Protein AF-A0A7X9ITV8-F1 (afdb_monomer_lite)

pLDDT: mean 71.48, std 19.49, range [35.84, 97.12]

Secondary structure (DSSP, 8-state):
-EEEEEEPPSSTTSPPEEEEEE-SSHHHHHHHHHHHTT-------SEEEEE-TTS-EEEEETTTTEEEEEEETTGGGSPP-PPPGGGGSSSS--PPPP--------------------------PPPPPPPPP-PPPPP--PPPPP-EEEEEEEE--BTTB-EEEEEEEEE--TT--HHHHHHHHHHHHHHHHHHTTT--SEEEEEEEEESS--SSS-SS--SEEEEEETTT-SS-EEE-GGGS-----

Structure (mmCIF, N/CA/C/O backbone):
data_AF-A0A7X9ITV8-F1
#
_entry.id   AF-A0A7X9ITV8-F1
#
loop_
_atom_site.group_PDB
_atom_site.id
_atom_site.type_symbol
_atom_site.label_atom_id
_atom_site.label_alt_id
_atom_site.label_comp_id
_atom_site.label_asym_id
_atom_site.label_entity_id
_atom_site.label_seq_id
_atom_site.pdbx_PDB_ins_code
_atom_site.Cartn_x
_atom_site.Cartn_y
_atom_site.Cartn_z
_atom_site.occupancy
_atom_site.B_iso_or_equiv
_atom_site.auth_seq_id
_atom_site.auth_comp_id
_atom_site.auth_asym_id
_atom_site.auth_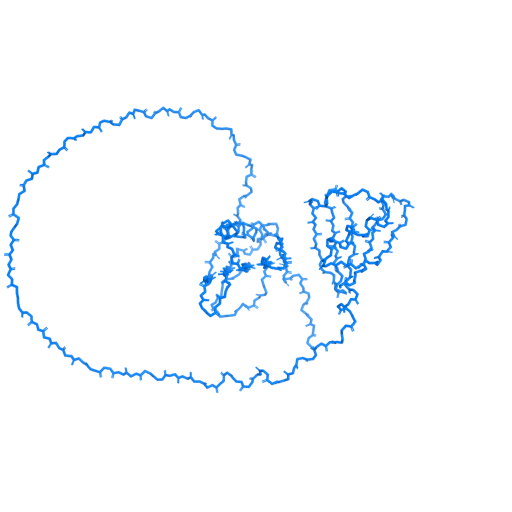atom_id
_atom_site.pdbx_PDB_model_num
ATOM 1 N N . MET A 1 1 ? 3.627 -13.947 -21.738 1.00 70.81 1 MET A N 1
ATOM 2 C CA . MET A 1 1 ? 2.541 -13.131 -21.164 1.00 70.81 1 MET A CA 1
ATOM 3 C C . MET A 1 1 ? 1.928 -12.307 -22.275 1.00 70.81 1 MET A C 1
ATOM 5 O O . MET A 1 1 ? 2.525 -11.342 -22.752 1.00 70.81 1 MET A O 1
ATOM 9 N N . LYS A 1 2 ? 0.777 -12.769 -22.762 1.00 80.75 2 LYS A N 1
ATOM 10 C CA . LYS A 1 2 ? 0.000 -12.104 -23.806 1.00 80.75 2 LYS A CA 1
ATOM 11 C C . LYS A 1 2 ? -1.010 -11.165 -23.161 1.00 80.75 2 LYS A C 1
ATOM 13 O O . LYS A 1 2 ? -1.821 -11.588 -22.345 1.00 80.75 2 LYS A O 1
ATOM 18 N N . TRP A 1 3 ? -0.980 -9.905 -23.562 1.00 80.31 3 TRP A N 1
ATOM 19 C CA . TRP A 1 3 ? -1.824 -8.853 -23.017 1.00 80.31 3 TRP A CA 1
ATOM 20 C C . TRP A 1 3 ? -2.733 -8.291 -24.102 1.00 80.31 3 TRP A C 1
ATOM 22 O O . TRP A 1 3 ? -2.314 -8.062 -25.237 1.00 80.31 3 TRP A O 1
ATOM 32 N N . GLU A 1 4 ? -3.980 -8.037 -23.742 1.00 85.50 4 GLU A N 1
ATOM 33 C CA . GLU A 1 4 ? -4.911 -7.225 -24.508 1.00 85.50 4 GLU A CA 1
ATOM 34 C C . GLU A 1 4 ? -4.940 -5.826 -23.902 1.00 85.50 4 GLU A C 1
ATOM 36 O O . GLU A 1 4 ? -5.305 -5.649 -22.743 1.00 85.50 4 GLU A O 1
ATOM 41 N N . VAL A 1 5 ? -4.539 -4.824 -24.676 1.00 83.94 5 VAL A N 1
ATOM 42 C CA . VAL A 1 5 ? -4.525 -3.426 -24.256 1.00 83.94 5 VAL A CA 1
ATOM 43 C C . VAL A 1 5 ? -5.531 -2.651 -25.086 1.00 83.94 5 VAL A C 1
ATOM 45 O O . VAL A 1 5 ? -5.388 -2.485 -26.296 1.00 83.94 5 VAL A O 1
ATOM 48 N N . ARG A 1 6 ? -6.547 -2.126 -24.418 1.00 81.56 6 ARG A N 1
ATOM 49 C CA . ARG A 1 6 ? -7.474 -1.140 -24.952 1.00 81.56 6 ARG A CA 1
ATOM 50 C C . ARG A 1 6 ? -6.883 0.250 -24.777 1.00 81.56 6 ARG A C 1
ATOM 52 O O . ARG A 1 6 ? -6.772 0.764 -23.662 1.00 81.56 6 ARG A O 1
ATOM 59 N N . VAL A 1 7 ? -6.512 0.841 -25.905 1.00 80.12 7 VAL A N 1
ATOM 60 C CA . VAL A 1 7 ? -5.969 2.190 -26.015 1.00 80.12 7 VAL A CA 1
ATOM 61 C C . VAL A 1 7 ? -7.131 3.156 -26.271 1.00 80.12 7 VAL A C 1
ATOM 63 O O . VAL A 1 7 ? -7.824 3.036 -27.287 1.00 80.12 7 VAL A O 1
ATOM 66 N N . PRO A 1 8 ? -7.392 4.114 -25.365 1.00 72.12 8 PRO A N 1
ATOM 67 C CA . PRO A 1 8 ? -8.433 5.109 -25.574 1.00 72.12 8 PRO A CA 1
ATOM 68 C C . PRO A 1 8 ? -8.022 6.057 -26.703 1.00 72.12 8 PRO A C 1
ATOM 70 O O . PRO A 1 8 ? -6.847 6.411 -26.838 1.00 72.12 8 PRO A O 1
ATOM 73 N N . ALA A 1 9 ? -8.994 6.513 -27.489 1.00 69.06 9 ALA A N 1
ATOM 74 C CA . ALA A 1 9 ? -8.747 7.481 -28.548 1.00 69.06 9 ALA A CA 1
ATOM 75 C C . ALA A 1 9 ? -8.143 8.786 -28.004 1.00 69.06 9 ALA A C 1
ATOM 77 O O . ALA A 1 9 ? -8.564 9.286 -26.959 1.00 69.06 9 ALA A O 1
ATOM 78 N N . ARG A 1 10 ? -7.164 9.348 -28.724 1.00 62.38 10 ARG A N 1
ATOM 79 C CA . ARG A 1 10 ? -6.538 10.637 -28.378 1.00 62.38 10 ARG A CA 1
ATOM 80 C C . ARG A 1 10 ? -7.458 11.833 -28.612 1.00 62.38 10 ARG A C 1
ATOM 82 O O . ARG A 1 10 ? -7.379 12.812 -27.879 1.00 62.38 10 ARG A O 1
ATOM 89 N N . GLU A 1 11 ? -8.328 11.749 -29.614 1.00 58.44 11 GLU A N 1
ATOM 90 C CA . GLU A 1 11 ? -9.287 12.796 -29.963 1.00 58.44 11 GLU A CA 1
ATOM 91 C C . GLU A 1 11 ? -10.720 12.343 -29.683 1.00 58.44 11 GLU A C 1
ATOM 93 O O . GLU A 1 11 ? -11.046 11.163 -29.792 1.00 58.44 11 GLU A O 1
ATOM 98 N N . ARG A 1 12 ? -11.609 13.303 -29.394 1.00 48.34 12 ARG A N 1
ATOM 99 C CA . ARG A 1 12 ? -13.037 13.067 -29.105 1.00 48.34 12 ARG A CA 1
ATOM 100 C C . ARG A 1 12 ? -13.792 12.351 -30.243 1.00 48.34 12 ARG A C 1
ATOM 102 O O . ARG A 1 12 ? -14.898 11.876 -30.016 1.00 48.34 12 ARG A O 1
ATOM 109 N N . ALA A 1 13 ? -13.200 12.291 -31.440 1.00 48.53 13 ALA A N 1
ATOM 110 C CA . ALA A 1 13 ? -13.722 11.623 -32.633 1.00 48.53 13 ALA A CA 1
ATOM 111 C C . ALA A 1 13 ? -12.935 10.359 -33.049 1.00 48.53 13 ALA A C 1
ATOM 113 O O . ALA A 1 13 ? -13.319 9.699 -34.013 1.00 48.53 13 ALA A O 1
ATOM 114 N N . GLY A 1 14 ? -11.845 10.009 -32.357 1.00 55.22 14 GLY A N 1
ATOM 115 C CA . GLY A 1 14 ? -11.094 8.786 -32.641 1.00 55.22 14 GLY A CA 1
ATOM 116 C C . GLY A 1 14 ? -11.796 7.554 -32.067 1.00 55.22 14 GLY A C 1
ATOM 117 O O . GLY A 1 14 ? -12.458 7.628 -31.030 1.00 55.22 14 GLY A O 1
ATOM 118 N N . GLN A 1 15 ? -11.655 6.403 -32.726 1.00 56.94 15 GLN A N 1
ATOM 119 C CA . GLN A 1 15 ? -12.130 5.135 -32.170 1.00 56.94 15 GLN A CA 1
ATOM 120 C C . GLN A 1 15 ? -11.115 4.577 -31.165 1.00 56.94 15 GLN A C 1
ATOM 122 O O . GLN A 1 15 ? -9.915 4.603 -31.441 1.00 56.94 15 GLN A O 1
ATOM 127 N N . PRO A 1 16 ? -11.565 4.069 -30.003 1.00 65.56 16 PRO A N 1
ATOM 128 C CA . PRO A 1 16 ? -10.693 3.328 -29.105 1.00 65.56 16 PRO A CA 1
ATOM 129 C C . PRO A 1 16 ? -10.184 2.069 -29.817 1.00 65.56 16 PRO A C 1
ATOM 131 O O . PRO A 1 16 ? -10.968 1.276 -30.340 1.00 65.56 16 PRO A O 1
ATOM 134 N N . GLY A 1 17 ? -8.865 1.900 -29.843 1.00 74.12 17 GLY A N 1
ATOM 135 C CA . GLY A 1 17 ? -8.201 0.754 -30.452 1.00 74.12 17 GLY A CA 1
ATOM 136 C C . GLY A 1 17 ? -7.952 -0.340 -29.421 1.00 74.12 17 GLY A C 1
ATOM 137 O O . GLY A 1 17 ? -7.722 -0.060 -28.248 1.00 74.12 17 GLY A O 1
ATOM 138 N N . THR A 1 18 ? -7.992 -1.601 -29.840 1.00 81.50 18 THR A N 1
ATOM 139 C CA . THR A 1 18 ? -7.527 -2.720 -29.007 1.00 81.50 18 THR A CA 1
ATOM 140 C C . THR A 1 18 ? -6.310 -3.328 -29.683 1.00 81.50 18 THR A C 1
ATOM 142 O O . THR A 1 18 ? -6.377 -3.664 -30.862 1.00 81.50 18 THR A O 1
ATOM 145 N N . ALA A 1 19 ? -5.203 -3.435 -28.956 1.00 80.19 19 ALA A N 1
ATOM 146 C CA . ALA A 1 19 ? -3.980 -4.073 -29.416 1.00 80.19 19 ALA A CA 1
ATOM 147 C C . ALA A 1 19 ? -3.690 -5.299 -28.561 1.00 80.19 19 ALA A C 1
ATOM 149 O O . ALA A 1 19 ? -3.826 -5.277 -27.339 1.00 80.19 19 ALA A O 1
ATOM 150 N N . THR A 1 20 ? -3.258 -6.369 -29.213 1.00 85.94 20 THR A N 1
ATOM 151 C CA . THR A 1 20 ? -2.774 -7.562 -28.531 1.00 85.94 20 THR A CA 1
ATOM 152 C C . THR A 1 20 ? -1.260 -7.596 -28.639 1.00 85.94 20 THR A C 1
ATOM 154 O O . THR A 1 20 ? -0.710 -7.562 -29.740 1.00 85.94 20 THR A O 1
ATOM 157 N N . VAL A 1 21 ? -0.584 -7.640 -27.496 1.00 84.50 21 VAL A N 1
ATOM 158 C CA . VAL A 1 21 ? 0.872 -7.517 -27.404 1.00 84.50 21 VAL A CA 1
ATOM 159 C C . VAL A 1 21 ? 1.440 -8.567 -26.467 1.00 84.50 21 VAL A C 1
ATOM 161 O O . VAL A 1 21 ? 0.830 -8.924 -25.461 1.00 84.50 21 VAL A O 1
ATOM 164 N N . GLU A 1 22 ? 2.627 -9.060 -26.788 1.00 81.94 22 GLU A N 1
ATOM 165 C CA . GLU A 1 22 ? 3.404 -9.883 -25.868 1.00 81.94 22 GLU A CA 1
ATOM 166 C C . GLU A 1 22 ? 4.337 -8.976 -25.076 1.00 81.94 22 GLU A C 1
ATOM 168 O O . GLU A 1 22 ? 5.103 -8.198 -25.646 1.00 81.94 22 GLU A O 1
ATOM 173 N N . ALA A 1 23 ? 4.233 -9.036 -23.753 1.00 79.75 23 ALA A N 1
ATOM 174 C CA . ALA A 1 23 ? 5.018 -8.202 -22.861 1.00 79.75 23 ALA A CA 1
ATOM 175 C C . ALA A 1 23 ? 5.189 -8.883 -21.506 1.00 79.75 23 ALA A C 1
ATOM 177 O O . ALA A 1 23 ? 4.335 -9.642 -21.060 1.00 79.75 23 ALA A O 1
ATOM 178 N N . GLU A 1 24 ? 6.280 -8.579 -20.817 1.00 72.50 24 GLU A N 1
ATOM 179 C CA . GLU A 1 24 ? 6.577 -9.167 -19.505 1.00 72.50 24 GLU A CA 1
ATOM 180 C C . GLU A 1 24 ? 5.718 -8.574 -18.378 1.00 72.50 24 GLU A C 1
ATOM 182 O O . GLU A 1 24 ? 5.572 -9.179 -17.321 1.00 72.50 24 GLU A O 1
ATOM 187 N N . ASN A 1 25 ? 5.143 -7.388 -18.591 1.00 76.00 25 ASN A N 1
ATOM 188 C CA . ASN A 1 25 ? 4.277 -6.706 -17.635 1.00 76.00 25 ASN A CA 1
ATOM 189 C C . ASN A 1 25 ? 3.309 -5.747 -18.351 1.00 76.00 25 ASN A C 1
ATOM 191 O O . ASN A 1 25 ? 3.526 -5.364 -19.504 1.00 76.00 25 ASN A O 1
ATOM 195 N N . TRP A 1 26 ? 2.255 -5.323 -17.647 1.00 78.81 26 TRP A N 1
ATOM 196 C CA . TRP A 1 26 ? 1.203 -4.458 -18.191 1.00 78.81 26 TRP A CA 1
ATOM 197 C C . TRP A 1 26 ? 1.722 -3.094 -18.685 1.00 78.81 26 TRP A C 1
ATOM 199 O O . TRP A 1 26 ? 1.176 -2.536 -19.633 1.00 78.81 26 TRP A O 1
ATOM 209 N N . LYS A 1 27 ? 2.796 -2.552 -18.097 1.00 80.19 27 LYS A N 1
ATOM 210 C CA . LYS A 1 27 ? 3.371 -1.257 -18.500 1.00 80.19 27 LYS A CA 1
ATOM 211 C C . LYS A 1 27 ? 4.091 -1.373 -19.844 1.00 80.19 27 LYS A C 1
ATOM 213 O O . LYS A 1 27 ? 3.862 -0.561 -20.738 1.00 80.19 27 LYS A O 1
ATOM 218 N N . SER A 1 28 ? 4.892 -2.423 -20.015 1.00 79.94 28 SER A N 1
ATOM 219 C CA . SER A 1 28 ? 5.501 -2.789 -21.296 1.00 79.94 28 SER A CA 1
ATOM 220 C C . SER A 1 28 ? 4.440 -3.140 -22.339 1.00 79.94 28 SER A C 1
ATOM 222 O O . SER A 1 28 ? 4.625 -2.825 -23.511 1.00 79.94 28 SER A O 1
ATOM 224 N N . ALA A 1 29 ? 3.305 -3.717 -21.926 1.00 83.44 29 ALA A N 1
ATOM 225 C CA . ALA A 1 29 ? 2.169 -3.953 -22.810 1.00 83.44 29 ALA A CA 1
ATOM 226 C C . ALA A 1 29 ? 1.564 -2.634 -23.319 1.00 83.44 29 ALA A C 1
ATOM 228 O O . ALA A 1 29 ? 1.348 -2.485 -24.517 1.00 83.44 29 ALA A O 1
ATOM 229 N N . ILE A 1 30 ? 1.348 -1.642 -22.448 1.00 80.19 30 ILE A N 1
ATOM 230 C CA . ILE A 1 30 ? 0.862 -0.318 -22.869 1.00 80.19 30 ILE A CA 1
ATOM 231 C C . ILE A 1 30 ? 1.859 0.348 -23.819 1.00 80.19 30 ILE A C 1
ATOM 233 O O . ILE A 1 30 ? 1.453 0.818 -24.874 1.00 80.19 30 ILE A O 1
ATOM 237 N N . VAL A 1 31 ? 3.155 0.336 -23.501 1.00 82.38 31 VAL A N 1
ATOM 238 C CA . VAL A 1 31 ? 4.208 0.895 -24.370 1.00 82.38 31 VAL A CA 1
ATOM 239 C C . VAL A 1 31 ? 4.214 0.215 -25.744 1.00 82.38 31 VAL A C 1
ATOM 241 O O . VAL A 1 31 ? 4.223 0.884 -26.778 1.00 82.38 31 VAL A O 1
ATOM 244 N N . ALA A 1 32 ? 4.141 -1.119 -25.773 1.00 81.25 32 ALA A N 1
ATOM 245 C CA . ALA A 1 32 ? 4.074 -1.897 -27.006 1.00 81.25 32 ALA A CA 1
ATOM 246 C C . ALA A 1 32 ? 2.789 -1.620 -27.803 1.00 81.25 32 ALA A C 1
ATOM 248 O O . ALA A 1 32 ? 2.846 -1.498 -29.025 1.00 81.25 32 ALA A O 1
ATOM 249 N N . ALA A 1 33 ? 1.648 -1.472 -27.127 1.00 82.25 33 ALA A N 1
ATOM 250 C CA . ALA A 1 33 ? 0.373 -1.136 -27.750 1.00 82.25 33 ALA A CA 1
ATOM 251 C C . ALA A 1 33 ? 0.407 0.279 -28.340 1.00 82.25 33 ALA A C 1
ATOM 253 O O . ALA A 1 33 ? 0.101 0.464 -29.511 1.00 82.25 33 ALA A O 1
ATOM 254 N N . LEU A 1 34 ? 0.874 1.267 -27.575 1.00 77.88 34 LEU A N 1
ATOM 255 C CA . LEU A 1 34 ? 1.064 2.647 -28.024 1.00 77.88 34 LEU A CA 1
ATOM 256 C C . LEU A 1 34 ? 2.013 2.737 -29.229 1.00 77.88 34 LEU A C 1
ATOM 258 O O . LEU A 1 34 ? 1.786 3.533 -30.137 1.00 77.88 34 LEU A O 1
ATOM 262 N N . ARG A 1 35 ? 3.039 1.876 -29.282 1.00 80.00 35 ARG A N 1
ATOM 263 C CA . ARG A 1 35 ? 3.953 1.769 -30.427 1.00 80.00 35 ARG A CA 1
ATOM 264 C C . ARG A 1 35 ? 3.258 1.234 -31.683 1.00 80.00 35 AR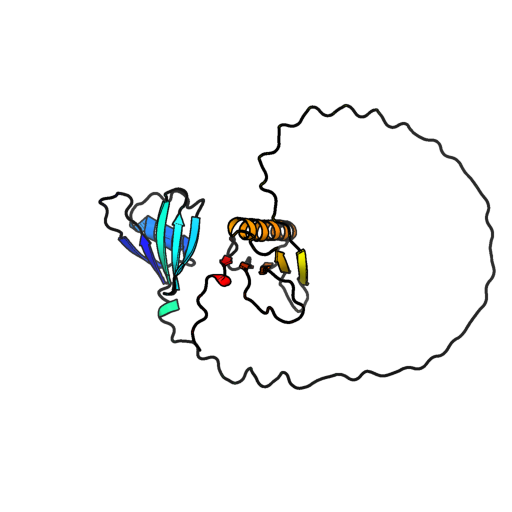G A C 1
ATOM 266 O O . ARG A 1 35 ? 3.621 1.650 -32.776 1.00 80.00 35 ARG A O 1
ATOM 273 N N . GLN A 1 36 ? 2.267 0.347 -31.553 1.00 78.12 36 GLN A N 1
ATOM 274 C CA . GLN A 1 36 ? 1.467 -0.124 -32.696 1.00 78.12 36 GLN A CA 1
ATOM 275 C C . GLN A 1 36 ? 0.532 0.957 -33.257 1.00 78.12 36 GLN A C 1
ATOM 277 O O . GLN A 1 36 ? 0.198 0.909 -34.437 1.00 78.12 36 GLN A O 1
ATOM 282 N N . PHE A 1 37 ? 0.137 1.934 -32.438 1.00 72.62 37 PHE A N 1
ATOM 283 C CA . PHE A 1 37 ? -0.695 3.069 -32.853 1.00 72.62 37 PHE A CA 1
ATOM 284 C C . PHE A 1 37 ? 0.119 4.305 -33.285 1.00 72.62 37 PHE A C 1
ATOM 286 O O . PHE A 1 37 ? -0.464 5.373 -33.449 1.00 72.62 37 PHE A O 1
ATOM 293 N N . ASP A 1 38 ? 1.443 4.166 -33.466 1.00 65.69 38 ASP A N 1
ATOM 294 C CA . ASP A 1 38 ? 2.383 5.252 -33.809 1.00 65.69 38 ASP A CA 1
ATOM 295 C C . ASP A 1 38 ? 2.253 6.475 -32.876 1.00 65.69 38 ASP A C 1
ATOM 297 O O . ASP A 1 38 ? 2.369 7.635 -33.270 1.00 65.69 38 ASP A O 1
ATOM 301 N N . GLU A 1 39 ? 1.949 6.219 -31.601 1.00 65.56 39 GLU A N 1
ATOM 302 C CA . GLU A 1 39 ? 1.641 7.263 -30.632 1.00 65.56 39 GLU A CA 1
ATOM 303 C C . GLU A 1 39 ? 2.881 7.615 -29.786 1.00 65.56 39 GLU A C 1
ATOM 305 O O . GLU A 1 39 ? 3.633 6.709 -29.394 1.00 65.56 39 GLU A O 1
ATOM 310 N N . PRO A 1 40 ? 3.128 8.912 -29.483 1.00 61.81 40 PRO A N 1
ATOM 311 C CA . PRO A 1 40 ? 4.247 9.314 -28.646 1.00 61.81 40 PRO A CA 1
ATOM 312 C C . PRO A 1 40 ? 4.166 8.618 -27.290 1.00 61.81 40 PRO A C 1
ATOM 314 O O . PRO A 1 40 ? 3.167 8.712 -26.576 1.00 61.81 40 PRO A O 1
ATOM 317 N N . GLN A 1 41 ? 5.264 7.949 -26.945 1.00 61.94 41 GLN A N 1
ATOM 318 C CA . GLN A 1 41 ? 5.523 7.326 -25.649 1.00 61.94 41 GLN A CA 1
ATOM 319 C C . GLN A 1 41 ? 5.815 8.408 -24.603 1.00 61.94 41 GLN A C 1
ATOM 321 O O . GLN A 1 41 ? 6.854 8.375 -23.943 1.00 61.94 41 GLN A O 1
ATOM 326 N N . ASP A 1 42 ? 4.957 9.426 -24.519 1.00 54.03 42 ASP A N 1
ATOM 327 C CA . ASP A 1 42 ? 5.100 10.472 -23.518 1.00 54.03 42 ASP A CA 1
ATOM 328 C C . ASP A 1 42 ? 4.949 9.787 -22.165 1.00 54.03 42 ASP A C 1
ATOM 330 O O . ASP A 1 42 ? 3.922 9.164 -21.878 1.00 54.03 42 ASP A O 1
ATOM 334 N N . GLY A 1 43 ? 6.062 9.733 -21.434 1.00 51.19 43 GLY A N 1
ATOM 335 C CA . GLY A 1 43 ? 6.251 8.804 -20.336 1.00 51.19 43 GLY A CA 1
ATOM 336 C C . GLY A 1 43 ? 5.067 8.853 -19.386 1.00 51.19 43 GLY A C 1
ATOM 337 O O . GLY A 1 43 ? 4.756 9.908 -18.840 1.00 51.19 43 GLY A O 1
ATOM 338 N N . MET A 1 44 ? 4.422 7.701 -19.185 1.00 57.75 44 MET A N 1
ATOM 339 C CA . MET A 1 44 ? 3.344 7.516 -18.216 1.00 57.75 44 MET A CA 1
ATOM 340 C C . MET A 1 44 ? 3.921 7.780 -16.815 1.00 57.75 44 MET A C 1
ATOM 342 O O . MET A 1 44 ? 4.442 6.882 -16.151 1.00 57.75 44 MET A O 1
ATOM 346 N N . GLY A 1 45 ? 3.981 9.054 -16.429 1.00 56.53 45 GLY A N 1
ATOM 347 C CA . GLY A 1 45 ? 4.764 9.530 -15.289 1.00 56.53 45 GLY A CA 1
ATOM 348 C C . GLY A 1 45 ? 3.958 9.536 -13.997 1.00 56.53 45 GLY A C 1
ATOM 349 O O . GLY A 1 45 ? 4.484 9.223 -12.933 1.00 56.53 45 GLY A O 1
ATOM 350 N N . LYS A 1 46 ? 2.662 9.845 -14.087 1.00 70.31 46 LYS A N 1
ATOM 351 C CA . LYS A 1 46 ? 1.714 9.783 -12.972 1.00 70.31 46 LYS A CA 1
ATOM 352 C C . LYS A 1 46 ? 0.496 9.011 -13.439 1.00 70.31 46 LYS A C 1
ATOM 354 O O . LYS A 1 46 ? -0.243 9.512 -14.273 1.00 70.31 46 LYS A O 1
ATOM 359 N N . TYR A 1 47 ? 0.271 7.825 -12.897 1.00 76.81 47 TYR A N 1
ATOM 360 C CA . TYR A 1 47 ? -0.870 6.993 -13.260 1.00 76.81 47 TYR A CA 1
ATOM 361 C C . TYR A 1 47 ? -1.488 6.349 -12.021 1.00 76.81 47 TYR A C 1
ATOM 363 O O . TYR A 1 47 ? -0.818 6.135 -11.013 1.00 76.81 47 TYR A O 1
ATOM 371 N N . SER A 1 48 ? -2.780 6.058 -12.103 1.00 74.12 48 SER A N 1
ATOM 372 C CA . SER A 1 48 ? -3.543 5.295 -11.122 1.00 74.12 48 SER A CA 1
ATOM 373 C C . SER A 1 48 ? -3.932 3.966 -11.756 1.00 74.12 48 SER A C 1
ATOM 375 O O . SER A 1 48 ? -4.397 3.954 -12.890 1.00 74.12 48 SER A O 1
ATOM 377 N N . CYS A 1 49 ? -3.699 2.856 -11.060 1.00 76.50 49 CYS A N 1
ATOM 378 C CA . CYS A 1 49 ? -4.093 1.525 -11.514 1.00 76.50 49 CYS A CA 1
ATOM 379 C C . CYS A 1 49 ? -5.226 1.019 -10.624 1.00 76.50 49 CYS A C 1
ATOM 381 O O . CYS A 1 49 ? -5.102 1.075 -9.403 1.00 76.50 49 CYS A O 1
ATOM 383 N N . ASP A 1 50 ? -6.284 0.507 -11.236 1.00 76.31 50 ASP A N 1
ATOM 384 C CA . ASP A 1 50 ? -7.435 -0.099 -10.574 1.00 76.31 50 ASP A CA 1
ATOM 385 C C . ASP A 1 50 ? -7.681 -1.491 -11.173 1.00 76.31 50 ASP A C 1
ATOM 387 O O . ASP A 1 50 ? -7.511 -1.681 -12.376 1.00 76.31 50 ASP A O 1
ATOM 391 N N . VAL A 1 51 ? -8.017 -2.486 -10.353 1.00 75.00 51 VAL A N 1
ATOM 392 C CA . VAL A 1 51 ? -8.292 -3.855 -10.820 1.00 75.00 51 VAL A CA 1
ATOM 393 C C . VAL A 1 51 ? -9.804 -4.023 -10.913 1.00 75.00 51 VAL A C 1
ATOM 395 O O . VAL A 1 51 ? -10.496 -3.950 -9.901 1.00 75.00 51 VAL A O 1
ATOM 398 N N . ARG A 1 52 ? -10.318 -4.271 -12.116 1.00 74.44 52 ARG A N 1
ATOM 399 C CA . ARG A 1 52 ? -11.738 -4.525 -12.359 1.00 74.44 52 ARG A CA 1
ATOM 400 C C . ARG A 1 52 ? -12.124 -5.957 -11.994 1.00 74.44 52 ARG A C 1
ATOM 402 O O . ARG A 1 52 ? -11.296 -6.865 -11.978 1.00 74.44 52 ARG A O 1
ATOM 409 N N . GLU A 1 53 ? -13.419 -6.159 -11.761 1.00 48.47 53 GLU A N 1
ATOM 410 C CA . GLU A 1 53 ? -14.021 -7.452 -11.395 1.00 48.47 53 GLU A CA 1
ATOM 411 C C . GLU A 1 53 ? -13.785 -8.566 -12.433 1.00 48.47 53 GLU A C 1
ATOM 413 O O . GLU A 1 53 ? -13.808 -9.743 -12.089 1.00 48.47 53 GLU A O 1
ATOM 418 N N . ASP A 1 54 ? -13.515 -8.214 -13.695 1.00 58.94 54 ASP A N 1
ATOM 419 C CA . ASP A 1 54 ? -13.175 -9.155 -14.771 1.00 58.94 54 ASP A CA 1
ATOM 420 C C . ASP A 1 54 ? -11.679 -9.529 -14.813 1.00 58.94 54 ASP A C 1
ATOM 422 O O . ASP A 1 54 ? -11.238 -10.227 -15.728 1.00 58.94 54 ASP A O 1
ATOM 426 N N . GLY A 1 55 ? -10.889 -9.054 -13.844 1.00 65.69 55 GLY A N 1
ATOM 427 C CA . GLY A 1 55 ? -9.440 -9.237 -13.791 1.00 65.69 55 GLY A CA 1
ATOM 428 C C . GLY A 1 55 ? -8.664 -8.320 -14.739 1.00 65.69 55 GLY A C 1
ATOM 429 O O . GLY A 1 55 ? -7.450 -8.484 -14.877 1.00 65.69 55 GLY A O 1
ATOM 430 N N . SER A 1 56 ? -9.325 -7.361 -15.399 1.00 77.00 56 SER A N 1
ATOM 431 C CA . SER A 1 56 ? -8.641 -6.342 -16.195 1.00 77.00 56 SER A CA 1
ATOM 432 C C . SER A 1 56 ? -8.110 -5.207 -15.314 1.00 77.00 56 SER A C 1
ATOM 434 O O . SER A 1 56 ? -8.730 -4.780 -14.346 1.00 77.00 56 SER A O 1
ATOM 436 N N . LEU A 1 57 ? -6.933 -4.700 -15.648 1.00 78.44 57 LEU A N 1
ATOM 437 C CA . LEU A 1 57 ? -6.330 -3.521 -15.049 1.00 78.44 57 LEU A CA 1
ATOM 438 C C . LEU A 1 57 ? -6.838 -2.285 -15.790 1.00 78.44 57 LEU A C 1
ATOM 440 O O . LEU A 1 57 ? -6.671 -2.161 -17.000 1.00 78.44 57 LEU A O 1
ATOM 444 N N . GLN A 1 58 ? -7.426 -1.340 -15.074 1.00 82.25 58 GLN A N 1
ATOM 445 C CA . GLN A 1 58 ? -7.727 -0.004 -15.557 1.00 82.25 58 GLN A CA 1
ATOM 446 C C . GLN A 1 58 ? -6.619 0.951 -15.113 1.00 82.25 58 GLN A C 1
ATOM 448 O O . GLN A 1 58 ? -6.491 1.268 -13.936 1.00 82.25 58 GLN A O 1
ATOM 453 N N . ILE A 1 59 ? -5.837 1.451 -16.063 1.00 83.31 59 ILE A N 1
ATOM 454 C CA . ILE A 1 59 ? -4.755 2.391 -15.806 1.00 83.31 59 ILE A CA 1
ATOM 455 C C . ILE A 1 59 ? -5.177 3.776 -16.281 1.00 83.31 59 ILE A C 1
ATOM 457 O O . ILE A 1 59 ? -5.309 4.030 -17.475 1.00 83.31 59 ILE A O 1
ATOM 461 N N . VAL A 1 60 ? -5.382 4.687 -15.342 1.00 81.06 60 VAL A N 1
ATOM 462 C CA . VAL A 1 60 ? -5.671 6.096 -15.599 1.00 81.06 60 VAL A CA 1
ATOM 463 C C . VAL A 1 60 ? -4.362 6.872 -15.578 1.00 81.06 60 VAL A C 1
ATOM 465 O O . VAL A 1 60 ? -3.774 7.066 -14.518 1.00 81.06 60 VAL A O 1
ATOM 468 N N . ASP A 1 61 ? -3.902 7.346 -16.729 1.00 78.19 61 ASP A N 1
ATOM 469 C CA . ASP A 1 61 ? -2.790 8.289 -16.793 1.00 78.19 61 ASP A CA 1
ATOM 470 C C . ASP A 1 61 ? -3.270 9.678 -16.356 1.00 78.19 61 ASP A C 1
ATOM 472 O O . ASP A 1 61 ? -4.162 10.257 -16.966 1.00 78.19 61 ASP A O 1
ATOM 476 N N . LEU A 1 62 ? -2.700 10.222 -15.286 1.00 67.31 62 LEU A N 1
ATOM 477 C CA . LEU A 1 62 ? -3.095 11.505 -14.697 1.00 67.31 62 LEU A CA 1
ATOM 478 C C . LEU A 1 62 ? -2.525 12.702 -15.469 1.00 67.31 62 LEU A C 1
ATOM 480 O O . LEU A 1 62 ? -3.066 13.802 -15.352 1.00 67.31 62 LEU A O 1
ATOM 484 N N . GLY A 1 63 ? -1.461 12.496 -16.255 1.00 65.94 63 GLY A N 1
ATOM 485 C CA . GLY A 1 63 ? -0.888 13.520 -17.132 1.00 65.94 63 GLY A CA 1
ATOM 486 C C . GLY A 1 63 ? -1.783 13.806 -18.337 1.00 65.94 63 GLY A C 1
ATOM 487 O O . GLY A 1 63 ? -2.158 14.950 -18.583 1.00 65.94 63 GLY A O 1
ATOM 488 N N . SER A 1 64 ? -2.190 12.755 -19.047 1.00 66.19 64 SER A N 1
ATOM 489 C CA . SER A 1 64 ? -3.047 12.833 -20.236 1.00 66.19 64 SER A CA 1
ATOM 490 C C . SER A 1 64 ? -4.541 12.642 -19.949 1.00 66.19 64 SER A C 1
ATOM 492 O O . SER A 1 64 ? -5.364 12.844 -20.840 1.00 66.19 64 SER A O 1
ATOM 494 N N . ARG A 1 65 ? -4.912 12.272 -18.713 1.00 67.31 65 ARG A N 1
ATOM 495 C CA . ARG A 1 65 ? -6.278 11.890 -18.289 1.00 67.31 65 ARG A CA 1
ATOM 496 C C . ARG A 1 65 ? -6.879 10.751 -19.118 1.00 67.31 65 ARG A C 1
ATOM 498 O O . ARG A 1 65 ? -8.098 10.660 -19.272 1.00 67.31 65 ARG A O 1
ATOM 505 N N . ARG A 1 66 ? -6.030 9.881 -19.663 1.00 76.12 66 ARG A N 1
ATOM 506 C CA . ARG A 1 66 ? -6.437 8.757 -20.513 1.00 76.12 66 ARG A CA 1
ATOM 507 C C . ARG A 1 66 ? -6.578 7.487 -19.697 1.00 76.12 66 ARG A C 1
ATOM 509 O O . ARG A 1 66 ? -5.783 7.226 -18.803 1.00 76.12 66 ARG A O 1
ATOM 516 N N . VAL A 1 67 ? -7.593 6.695 -20.026 1.00 79.94 67 VAL A N 1
ATOM 517 C CA . VAL A 1 67 ? -7.897 5.434 -19.347 1.00 79.94 67 VAL A CA 1
ATOM 518 C C . VAL A 1 67 ? -7.553 4.269 -20.265 1.00 79.94 67 VAL A C 1
ATOM 520 O O . VAL A 1 67 ? -8.244 4.025 -21.251 1.00 79.94 67 VAL A O 1
ATOM 523 N N . PHE A 1 68 ? -6.485 3.561 -19.934 1.00 81.94 68 PHE A N 1
ATOM 524 C CA . PHE A 1 68 ? -6.062 2.330 -20.584 1.00 81.94 68 PHE A CA 1
ATOM 525 C C . PHE A 1 68 ? -6.701 1.148 -19.866 1.00 81.94 68 PHE A C 1
ATOM 527 O O . PHE A 1 68 ? -6.761 1.122 -18.641 1.00 81.94 68 PHE A O 1
ATOM 534 N N . LEU A 1 69 ? -7.179 0.167 -20.620 1.00 83.25 69 LEU A N 1
ATOM 535 C CA . LEU A 1 69 ? -7.643 -1.101 -20.062 1.00 83.25 69 LEU A CA 1
ATOM 536 C C . LEU A 1 69 ? -6.674 -2.181 -20.515 1.00 83.25 69 LEU A C 1
ATOM 538 O O . LEU A 1 69 ? -6.441 -2.324 -21.707 1.00 83.25 69 LEU A O 1
ATOM 542 N N . VAL A 1 70 ? -6.088 -2.912 -19.582 1.00 84.81 70 VAL A N 1
ATOM 543 C CA . VAL A 1 70 ? -5.090 -3.941 -19.851 1.00 84.81 70 VAL A CA 1
ATOM 544 C C . VAL A 1 70 ? -5.575 -5.242 -19.251 1.00 84.81 70 VAL A C 1
ATOM 546 O O . VAL A 1 70 ? -5.859 -5.320 -18.064 1.00 84.81 70 VAL A O 1
ATOM 549 N N . ARG A 1 71 ? -5.662 -6.282 -20.060 1.00 81.94 71 ARG A N 1
ATOM 550 C CA . ARG A 1 71 ? -6.125 -7.596 -19.644 1.00 81.94 71 ARG A CA 1
ATOM 551 C C . ARG A 1 71 ? -5.067 -8.630 -19.981 1.00 81.94 71 ARG A C 1
ATOM 553 O O . ARG A 1 71 ? -4.554 -8.654 -21.095 1.00 81.94 71 ARG A O 1
ATOM 560 N N . ASP A 1 72 ? -4.752 -9.488 -19.022 1.00 80.62 72 ASP A N 1
ATOM 561 C CA . ASP A 1 72 ? -3.907 -10.652 -19.269 1.00 80.62 72 ASP A CA 1
ATOM 562 C C . ASP A 1 72 ? -4.751 -11.736 -19.966 1.00 80.62 72 ASP A C 1
ATOM 564 O O . ASP A 1 72 ? -5.792 -12.160 -19.459 1.00 80.62 72 ASP A O 1
ATOM 568 N N . LEU A 1 73 ? -4.343 -12.144 -21.169 1.00 68.50 73 LEU A N 1
ATOM 569 C CA . LEU A 1 73 ? -5.025 -13.178 -21.948 1.00 68.50 73 LEU A CA 1
ATOM 570 C C . LEU A 1 73 ? -4.552 -14.597 -21.598 1.00 68.50 73 LEU A C 1
ATOM 572 O O . LEU A 1 73 ? -5.272 -15.548 -21.892 1.00 68.50 73 LEU A O 1
ATOM 576 N N . GLU A 1 74 ? -3.385 -14.764 -20.972 1.00 56.47 74 GLU A N 1
ATOM 577 C CA . GLU A 1 74 ? -2.895 -16.068 -20.505 1.00 56.47 74 GLU A CA 1
ATOM 578 C C . GLU A 1 74 ? -3.445 -16.421 -19.114 1.00 56.47 74 GLU A C 1
ATOM 580 O O . GLU A 1 74 ? -3.760 -17.584 -18.868 1.00 56.47 74 GLU A O 1
ATOM 585 N N . TYR A 1 75 ? -3.676 -15.436 -18.239 1.00 49.44 75 TYR A N 1
ATOM 586 C CA . TYR A 1 75 ? -4.314 -15.637 -16.930 1.00 49.44 75 TYR A CA 1
ATOM 587 C C . TYR A 1 75 ? -5.771 -16.120 -17.050 1.00 49.44 75 TYR A C 1
ATOM 589 O O . TYR A 1 75 ? -6.229 -16.917 -16.237 1.00 49.44 75 TYR A O 1
ATOM 597 N N . VAL A 1 76 ? -6.492 -15.705 -18.100 1.00 47.25 76 VAL A N 1
ATOM 598 C CA . VAL A 1 76 ? -7.885 -16.127 -18.367 1.00 47.25 76 VAL A CA 1
ATOM 599 C C . VAL A 1 76 ? -7.968 -17.508 -19.045 1.00 47.25 76 VAL A C 1
ATOM 601 O O . VAL A 1 76 ? -9.028 -18.130 -19.047 1.00 47.25 76 VAL A O 1
ATOM 604 N N . ALA A 1 77 ? -6.867 -18.025 -19.599 1.00 37.56 77 ALA A N 1
ATOM 605 C CA . ALA A 1 77 ? -6.837 -19.334 -20.259 1.00 37.56 77 ALA A CA 1
ATOM 606 C C . ALA A 1 77 ? -6.487 -20.499 -19.312 1.00 37.56 77 ALA A C 1
ATOM 608 O O . ALA A 1 77 ? -6.599 -21.662 -19.708 1.00 37.56 77 ALA A O 1
ATOM 609 N N . ALA A 1 78 ? -6.079 -20.218 -18.071 1.00 36.25 78 ALA A N 1
ATOM 610 C CA . ALA A 1 78 ? -5.830 -21.253 -17.077 1.00 36.25 78 ALA A CA 1
ATOM 611 C C . ALA A 1 78 ? -7.148 -21.641 -16.371 1.00 36.25 78 ALA A C 1
ATOM 613 O O . ALA A 1 78 ? -7.821 -20.764 -15.824 1.00 36.25 78 ALA A O 1
ATOM 614 N N . PRO A 1 79 ? -7.547 -22.930 -16.355 1.00 37.34 79 PRO A N 1
ATOM 615 C CA . PRO A 1 79 ? -8.710 -23.365 -15.586 1.00 37.34 79 PRO A CA 1
ATOM 616 C C . PRO A 1 79 ? -8.509 -23.052 -14.092 1.00 37.34 79 PRO A C 1
ATOM 618 O O . PRO A 1 79 ? -7.365 -23.025 -13.624 1.00 37.34 79 PRO A O 1
ATOM 621 N N . PRO A 1 80 ? -9.597 -22.824 -13.329 1.00 40.00 80 PRO A N 1
ATOM 622 C CA . PRO A 1 80 ? -9.507 -22.484 -11.916 1.00 40.00 80 PRO A CA 1
ATOM 623 C C . PRO A 1 80 ? -8.699 -23.556 -11.186 1.00 40.00 80 PRO A C 1
ATOM 625 O O . PRO A 1 80 ? -9.032 -24.741 -11.231 1.00 40.00 80 PRO A O 1
ATOM 628 N N . ILE A 1 81 ? -7.621 -23.135 -10.523 1.00 47.47 81 ILE A N 1
ATOM 629 C CA . ILE A 1 81 ? -6.820 -24.006 -9.669 1.00 47.47 81 ILE A CA 1
ATOM 630 C C . ILE A 1 81 ? -7.705 -24.385 -8.479 1.00 47.47 81 ILE A C 1
ATOM 632 O O . ILE A 1 81 ? -7.798 -23.652 -7.498 1.00 47.47 81 ILE A O 1
ATOM 636 N N . THR A 1 82 ? -8.380 -25.529 -8.571 1.00 37.22 82 THR A N 1
ATOM 637 C CA . THR A 1 82 ? -8.948 -26.219 -7.413 1.00 37.22 82 THR A CA 1
ATOM 638 C C . THR A 1 82 ? -7.811 -26.494 -6.429 1.00 37.22 82 THR A C 1
ATOM 640 O O . THR A 1 82 ? -6.883 -27.226 -6.789 1.00 37.22 82 THR A O 1
ATOM 643 N N . PRO A 1 83 ? -7.828 -25.929 -5.209 1.00 41.19 83 PRO A N 1
ATOM 644 C CA . PRO A 1 83 ? -6.827 -26.272 -4.213 1.00 41.19 83 PRO A CA 1
ATOM 645 C C . PRO A 1 83 ? -6.991 -27.757 -3.837 1.00 41.19 83 PRO A C 1
ATOM 647 O O . PRO A 1 83 ? -8.110 -28.186 -3.542 1.00 41.19 83 PRO A O 1
ATOM 650 N N . PRO A 1 84 ? -5.918 -28.570 -3.845 1.00 42.56 84 PRO A N 1
ATOM 651 C CA . PRO A 1 84 ? -5.999 -29.946 -3.375 1.00 42.56 84 PRO A CA 1
ATOM 652 C C . PRO A 1 84 ? -6.322 -29.972 -1.865 1.00 42.56 84 PRO A C 1
ATOM 654 O O . PRO A 1 84 ? -5.715 -29.221 -1.096 1.00 42.56 84 PRO A O 1
ATOM 657 N N . PRO A 1 85 ? -7.242 -30.842 -1.406 1.00 47.25 85 PRO A N 1
ATOM 658 C CA . PRO A 1 85 ? -7.732 -30.867 -0.022 1.00 47.25 85 PRO A CA 1
ATOM 659 C C . PRO A 1 85 ? -6.724 -31.375 1.032 1.00 47.25 85 PRO A C 1
ATOM 661 O O . PRO A 1 85 ? -7.081 -31.538 2.196 1.00 47.25 85 PRO A O 1
ATOM 664 N N . GLU A 1 86 ? -5.456 -31.609 0.691 1.00 44.84 86 GLU A N 1
ATOM 665 C CA . GLU A 1 86 ? -4.494 -32.261 1.597 1.00 44.84 86 GLU A CA 1
ATOM 666 C C . GLU A 1 86 ? -3.714 -31.324 2.537 1.00 44.84 86 GLU A C 1
ATOM 668 O O . GLU A 1 86 ? -3.043 -31.792 3.458 1.00 44.84 86 GLU A O 1
ATOM 673 N N . ALA A 1 87 ? -3.822 -30.001 2.392 1.00 41.62 87 ALA A N 1
ATOM 674 C CA . ALA A 1 87 ? -3.036 -29.064 3.206 1.00 41.62 87 ALA A CA 1
ATOM 675 C C . ALA A 1 87 ? -3.657 -28.702 4.575 1.00 41.62 87 ALA A C 1
ATOM 677 O O . ALA A 1 87 ? -3.093 -27.883 5.300 1.00 41.62 87 ALA A O 1
ATOM 678 N N . VAL A 1 88 ? -4.792 -29.303 4.961 1.00 43.00 88 VAL A N 1
ATOM 679 C CA . VAL A 1 88 ? -5.503 -28.967 6.217 1.00 43.00 88 VAL A CA 1
ATOM 680 C C . VAL A 1 88 ? -5.180 -29.932 7.377 1.00 43.00 88 VAL A C 1
ATOM 682 O O . VAL A 1 88 ? -5.531 -29.663 8.520 1.00 43.00 88 VAL A O 1
ATOM 685 N N . ALA A 1 89 ? -4.453 -31.034 7.146 1.00 39.84 89 ALA A N 1
ATOM 686 C CA . ALA A 1 89 ? -4.357 -32.130 8.126 1.00 39.84 89 ALA A CA 1
ATOM 687 C C . ALA A 1 89 ? -3.050 -32.230 8.948 1.00 39.84 89 ALA A C 1
ATOM 689 O O . ALA A 1 89 ? -2.893 -33.182 9.709 1.00 39.84 89 ALA A O 1
ATOM 690 N N . ARG A 1 90 ? -2.090 -31.295 8.848 1.00 41.50 90 ARG A N 1
ATOM 691 C CA . ARG A 1 90 ? -0.785 -31.427 9.551 1.00 41.50 90 ARG A CA 1
ATOM 692 C C . ARG A 1 90 ? -0.376 -30.263 10.457 1.00 41.50 90 ARG A C 1
ATOM 694 O O . ARG A 1 90 ? 0.803 -29.939 10.547 1.00 41.50 90 ARG A O 1
ATOM 701 N N . ARG A 1 91 ? -1.314 -29.649 11.184 1.00 37.91 91 ARG A N 1
ATOM 702 C CA . ARG A 1 91 ? -0.968 -28.732 12.297 1.00 37.91 91 ARG A CA 1
ATOM 703 C C . ARG A 1 91 ? -1.609 -29.089 13.639 1.00 37.91 91 ARG A C 1
ATOM 705 O O . ARG A 1 91 ? -1.760 -28.236 14.504 1.00 37.91 91 ARG A O 1
ATOM 712 N N . SER A 1 92 ? -1.901 -30.369 13.850 1.00 44.97 92 SER A N 1
ATOM 713 C CA . SER A 1 92 ? -2.254 -30.905 15.167 1.00 44.97 92 SER A CA 1
ATOM 714 C C . SER A 1 92 ? -1.261 -31.985 15.566 1.00 44.97 92 SER A C 1
ATOM 716 O O . SER A 1 92 ? -1.570 -33.165 15.474 1.00 44.97 92 SER A O 1
ATOM 718 N N . SER A 1 93 ? -0.047 -31.586 15.944 1.00 45.00 93 SER A N 1
ATOM 719 C CA . SER A 1 93 ? 0.807 -32.291 16.913 1.00 45.00 93 SER A CA 1
ATOM 720 C C . SER A 1 93 ? 2.187 -31.652 16.930 1.00 45.00 93 SER A C 1
ATOM 722 O O . SER A 1 93 ? 2.926 -31.776 15.961 1.00 45.00 93 SER A O 1
ATOM 724 N N . MET A 1 94 ? 2.508 -30.971 18.029 1.00 37.31 94 MET A N 1
ATOM 725 C CA . MET A 1 94 ? 3.714 -31.181 18.844 1.00 37.31 94 MET A CA 1
ATOM 726 C C . MET A 1 94 ? 3.929 -29.957 19.743 1.00 37.31 94 MET A C 1
ATOM 728 O O . MET A 1 94 ? 4.534 -28.963 19.356 1.00 37.31 94 MET A O 1
ATOM 732 N N . LEU A 1 95 ? 3.414 -30.060 20.971 1.00 46.78 95 LEU A N 1
ATOM 733 C CA . LEU A 1 95 ? 4.017 -29.421 22.139 1.00 46.78 95 LEU A CA 1
ATOM 734 C C . LEU A 1 95 ? 5.352 -30.125 22.430 1.00 46.78 95 LEU A C 1
ATOM 736 O O . LEU A 1 95 ? 5.357 -31.356 22.500 1.00 46.78 95 LEU A O 1
ATOM 740 N N . PRO A 1 96 ? 6.443 -29.402 22.709 1.00 42.84 96 PRO A N 1
ATOM 741 C CA . PRO A 1 96 ? 7.495 -29.914 23.566 1.00 42.84 96 PRO A CA 1
ATOM 742 C C . PRO A 1 96 ? 7.266 -29.443 25.005 1.00 42.84 96 PRO A C 1
ATOM 744 O O . PRO A 1 96 ? 7.145 -28.251 25.290 1.00 42.84 96 PRO A O 1
ATOM 747 N N . SER A 1 97 ? 7.203 -30.426 25.898 1.00 38.25 97 SER A N 1
ATOM 748 C CA . SER A 1 97 ? 7.177 -30.294 27.350 1.00 38.25 97 SER A CA 1
ATOM 749 C C . SER A 1 97 ? 8.383 -29.525 27.895 1.00 38.25 97 SER A C 1
ATOM 751 O O . SER A 1 97 ? 9.518 -29.732 27.467 1.00 38.25 97 SER A O 1
ATOM 753 N N . ALA A 1 98 ? 8.136 -28.703 28.913 1.00 47.66 98 ALA A N 1
ATOM 754 C CA . ALA A 1 98 ? 9.161 -28.185 29.812 1.00 47.66 98 ALA A CA 1
ATOM 755 C C . ALA A 1 98 ? 9.816 -29.314 30.633 1.00 47.66 98 ALA A C 1
ATOM 757 O O . ALA A 1 98 ? 9.136 -30.281 30.987 1.00 47.66 98 ALA A O 1
ATOM 758 N N . PRO A 1 99 ? 11.082 -29.145 31.046 1.00 50.97 99 PRO A N 1
ATOM 759 C CA . PRO A 1 99 ? 11.564 -29.772 32.269 1.00 50.97 99 PRO A CA 1
ATOM 760 C C . PRO A 1 99 ? 12.000 -28.743 33.326 1.00 50.97 99 PRO A C 1
ATOM 762 O O . PRO A 1 99 ? 12.738 -27.795 33.062 1.00 50.97 99 PRO A O 1
ATOM 765 N N . SER A 1 100 ? 11.531 -28.983 34.549 1.00 41.41 100 SER A N 1
ATOM 766 C CA . SER A 1 100 ? 11.856 -28.277 35.791 1.00 41.41 100 SER A CA 1
ATOM 767 C C . SER A 1 100 ? 13.193 -28.743 36.408 1.00 41.41 100 SER A C 1
ATOM 769 O O . SER A 1 100 ? 13.407 -29.942 36.527 1.00 41.41 100 SER A O 1
ATOM 771 N N . VAL A 1 101 ? 14.025 -27.757 36.799 1.00 48.69 101 VAL A N 1
ATOM 772 C CA . VAL A 1 101 ? 15.036 -27.580 37.896 1.00 48.69 101 VAL A CA 1
ATOM 773 C C . VAL A 1 101 ? 15.716 -28.791 38.605 1.00 48.69 101 VAL A C 1
ATOM 775 O O . VAL A 1 101 ? 15.086 -29.826 38.794 1.00 48.69 101 VAL A O 1
ATOM 778 N N . PRO A 1 102 ? 16.976 -28.660 39.114 1.00 52.53 102 PRO A N 1
ATOM 779 C CA . PRO A 1 102 ? 17.199 -28.092 40.464 1.00 52.53 102 PRO A CA 1
ATOM 780 C C . PRO A 1 102 ? 18.480 -27.238 40.690 1.00 52.53 102 PRO A C 1
ATOM 782 O O . PRO A 1 102 ? 19.445 -27.245 39.934 1.00 52.53 102 PRO A O 1
ATOM 785 N N . VAL A 1 103 ? 18.430 -26.511 41.812 1.00 45.75 103 VAL A N 1
ATOM 786 C CA . VAL A 1 103 ? 19.392 -25.603 42.474 1.00 45.75 103 VAL A CA 1
ATOM 787 C C . VAL A 1 103 ? 20.704 -26.272 42.925 1.00 45.75 103 VAL A C 1
ATOM 789 O O . VAL A 1 103 ? 20.649 -27.351 43.512 1.00 45.75 103 VAL A O 1
ATOM 792 N N . ARG A 1 104 ? 21.850 -25.560 42.864 1.00 38.81 104 ARG A N 1
ATOM 793 C CA . ARG A 1 104 ? 22.803 -25.516 44.001 1.00 38.81 104 ARG A CA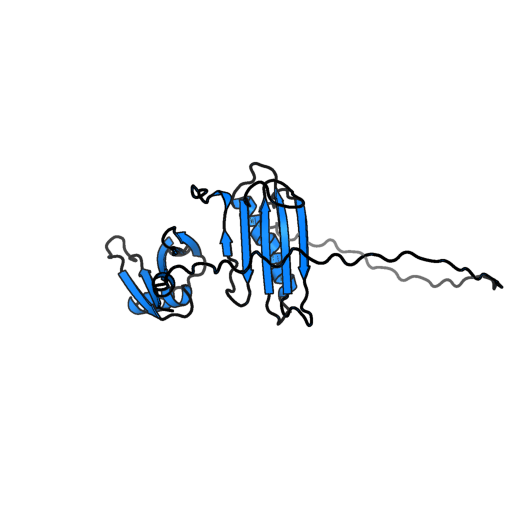 1
ATOM 794 C C . ARG A 1 104 ? 23.768 -24.323 43.984 1.00 38.81 104 ARG A C 1
ATOM 796 O O . ARG A 1 104 ? 24.395 -24.016 42.979 1.00 38.81 104 ARG A O 1
ATOM 803 N N . ALA A 1 105 ? 23.876 -23.697 45.153 1.00 45.81 105 ALA A N 1
ATOM 804 C CA . ALA A 1 105 ? 24.726 -22.565 45.493 1.00 45.81 105 ALA A CA 1
ATOM 805 C C . ALA A 1 105 ? 26.166 -22.975 45.850 1.00 45.81 105 ALA A C 1
ATOM 807 O O . ALA A 1 105 ? 26.393 -24.025 46.453 1.00 45.81 105 ALA A O 1
ATOM 808 N N . SER A 1 106 ? 27.128 -22.093 45.584 1.00 41.91 106 SER A N 1
ATOM 809 C CA . SER A 1 106 ? 28.352 -21.951 46.383 1.00 41.91 106 SER A CA 1
ATOM 810 C C . SER A 1 106 ? 28.792 -20.494 46.382 1.00 41.91 106 SER A C 1
ATOM 812 O O . SER A 1 106 ? 28.648 -19.786 45.389 1.00 41.91 106 SER A O 1
ATOM 814 N N . ALA A 1 107 ? 29.242 -20.051 47.548 1.00 38.66 107 ALA A N 1
ATOM 815 C CA . ALA A 1 107 ? 29.379 -18.666 47.944 1.00 38.66 107 ALA A CA 1
ATOM 816 C C . ALA A 1 107 ? 30.822 -18.368 48.406 1.00 38.66 107 ALA A C 1
ATOM 818 O O . ALA A 1 107 ? 31.443 -19.259 48.978 1.00 38.66 107 ALA A O 1
ATOM 819 N N . VAL A 1 108 ? 31.232 -17.092 48.236 1.00 44.09 108 VAL A N 1
ATOM 820 C CA . VAL A 1 108 ? 32.246 -16.260 48.966 1.00 44.09 108 VAL A CA 1
ATOM 821 C C . VAL A 1 108 ? 33.733 -16.726 49.021 1.00 44.09 108 VAL A C 1
ATOM 823 O O . VAL A 1 108 ? 33.975 -17.916 48.860 1.00 44.09 108 VAL A O 1
ATOM 826 N N . PRO A 1 109 ? 34.753 -15.854 49.300 1.00 52.81 109 PRO A N 1
ATOM 827 C CA . PRO A 1 109 ? 34.720 -14.442 49.731 1.00 52.81 109 PRO A CA 1
ATOM 828 C C . PRO A 1 109 ? 35.705 -13.432 49.072 1.00 52.81 109 PRO A C 1
ATOM 830 O O . PRO A 1 109 ? 36.506 -13.750 48.201 1.00 52.81 109 PRO A O 1
ATOM 833 N N . ALA A 1 110 ? 35.558 -12.182 49.535 1.00 40.56 110 ALA A N 1
ATOM 834 C CA . ALA A 1 110 ? 36.148 -10.896 49.148 1.00 40.56 110 ALA A CA 1
ATOM 835 C C . ALA A 1 110 ? 37.605 -10.628 49.582 1.00 40.56 110 ALA A C 1
ATOM 837 O O . ALA A 1 110 ? 38.084 -11.266 50.510 1.00 40.56 110 ALA A O 1
ATOM 838 N N . VAL A 1 111 ? 38.222 -9.569 49.023 1.00 47.91 111 VAL A N 1
ATOM 839 C CA . VAL A 1 111 ? 38.913 -8.488 49.776 1.00 47.91 111 VAL A CA 1
ATOM 840 C C . VAL A 1 111 ? 39.081 -7.208 48.918 1.00 47.91 111 VAL A C 1
ATOM 842 O O . VAL A 1 111 ? 39.026 -7.298 47.692 1.00 47.91 111 VAL A O 1
ATOM 845 N N . PRO A 1 112 ? 39.234 -6.019 49.544 1.00 57.31 112 PRO A N 1
ATOM 846 C CA . PRO A 1 112 ? 38.973 -4.700 48.958 1.00 57.31 112 PRO A CA 1
ATOM 847 C C . PRO A 1 112 ? 40.247 -3.915 48.595 1.00 57.31 112 PRO A C 1
ATOM 849 O O . PRO A 1 112 ? 41.296 -4.114 49.205 1.00 57.31 112 PRO A O 1
ATOM 852 N N . GLN A 1 113 ? 40.145 -2.928 47.696 1.00 39.47 113 GLN A N 1
ATOM 853 C CA . GLN A 1 113 ? 41.161 -1.874 47.607 1.00 39.47 113 GLN A CA 1
ATOM 854 C C . GLN A 1 113 ? 40.569 -0.518 47.199 1.00 39.47 113 GLN A C 1
ATOM 856 O O . GLN A 1 113 ? 39.587 -0.430 46.468 1.00 39.47 113 GLN A O 1
ATOM 861 N N . ALA A 1 114 ? 41.144 0.516 47.803 1.00 35.84 114 ALA A N 1
ATOM 862 C CA . ALA A 1 114 ? 40.561 1.806 48.135 1.00 35.84 114 ALA A CA 1
ATOM 863 C C . ALA A 1 114 ? 40.634 2.875 47.022 1.00 35.84 114 ALA A C 1
ATOM 865 O O . ALA A 1 114 ? 41.478 2.812 46.135 1.00 35.84 114 ALA A O 1
ATOM 866 N N . ALA A 1 115 ? 39.791 3.907 47.146 1.00 44.41 115 ALA A N 1
ATOM 867 C CA . ALA A 1 115 ? 39.988 5.249 46.565 1.00 44.41 115 ALA A CA 1
ATOM 868 C C . ALA A 1 115 ? 41.038 6.035 47.407 1.00 44.41 115 ALA A C 1
ATOM 870 O O . ALA A 1 115 ? 41.244 5.614 48.553 1.00 44.41 115 ALA A O 1
ATOM 871 N N . PRO A 1 116 ? 41.684 7.158 46.967 1.00 49.88 116 PRO A N 1
ATOM 872 C CA . PRO A 1 116 ? 41.037 8.395 46.466 1.00 49.88 116 PRO A CA 1
ATOM 873 C C . PRO A 1 116 ? 41.890 9.187 45.391 1.00 49.88 116 PRO A C 1
ATOM 875 O O . PRO A 1 116 ? 42.539 8.513 44.599 1.00 49.88 116 PRO A O 1
ATOM 878 N N . PRO A 1 117 ? 41.858 10.546 45.234 1.00 58.03 117 PRO A N 1
ATOM 879 C CA . PRO A 1 117 ? 41.423 11.295 44.027 1.00 58.03 117 PRO A CA 1
ATOM 880 C C . PRO A 1 117 ? 42.553 12.202 43.425 1.00 58.03 117 PRO A C 1
ATOM 882 O O . PRO A 1 117 ? 43.721 11.859 43.570 1.00 58.03 117 PRO A O 1
ATOM 885 N N . PRO A 1 118 ? 42.295 13.434 42.919 1.00 53.06 118 PRO A N 1
ATOM 886 C CA . PRO A 1 118 ? 41.727 13.869 41.633 1.00 53.06 118 PRO A CA 1
ATOM 887 C C . PRO A 1 118 ? 42.778 14.550 40.713 1.00 53.06 118 PRO A C 1
ATOM 889 O O . PRO A 1 118 ? 43.769 15.092 41.194 1.00 53.06 118 PRO A O 1
ATOM 892 N N . GLN A 1 119 ? 42.523 14.670 39.403 1.00 42.91 119 GLN A N 1
ATOM 893 C CA . GLN A 1 119 ? 43.189 15.697 38.585 1.00 42.91 119 GLN A CA 1
ATOM 894 C C . GLN A 1 119 ? 42.196 16.438 37.692 1.00 42.91 119 GLN A C 1
ATOM 896 O O . GLN A 1 119 ? 41.533 15.868 36.829 1.00 42.91 119 GLN A O 1
ATOM 901 N N . ALA A 1 120 ? 42.123 17.741 37.951 1.00 46.28 120 ALA A N 1
ATOM 902 C CA . ALA A 1 120 ? 41.507 18.743 37.109 1.00 46.28 120 ALA A CA 1
ATOM 903 C C . ALA A 1 120 ? 42.221 18.809 35.754 1.00 46.28 120 ALA A C 1
ATOM 905 O O . ALA A 1 120 ? 43.451 18.829 35.695 1.00 46.28 120 ALA A O 1
ATOM 906 N N . SER A 1 121 ? 41.454 18.933 34.675 1.00 46.44 121 SER A N 1
ATOM 907 C CA . SER A 1 121 ? 41.963 19.532 33.449 1.00 46.44 121 SER A CA 1
ATOM 908 C C . SER A 1 121 ? 40.914 20.468 32.871 1.00 46.44 121 SER A C 1
ATOM 910 O O . SER A 1 121 ? 39.717 20.185 32.885 1.00 46.44 121 SER A O 1
ATOM 912 N N . ALA A 1 122 ? 41.407 21.637 32.491 1.00 39.91 122 ALA A N 1
ATOM 913 C CA . ALA A 1 122 ? 40.668 22.827 32.135 1.00 39.91 122 ALA A CA 1
ATOM 914 C C . ALA A 1 122 ? 39.959 22.714 30.775 1.00 39.91 122 ALA A C 1
ATOM 916 O O . ALA A 1 122 ? 40.280 21.873 29.939 1.00 39.91 122 ALA A O 1
ATOM 917 N N . ALA A 1 123 ? 38.997 23.617 30.586 1.00 44.66 123 ALA A N 1
ATOM 918 C CA . ALA A 1 123 ? 38.210 23.841 29.377 1.00 44.66 123 ALA A CA 1
ATOM 919 C C . ALA A 1 123 ? 39.048 24.071 28.100 1.00 44.66 123 ALA A C 1
ATOM 921 O O . ALA A 1 123 ? 40.220 24.450 28.167 1.00 44.66 123 ALA A O 1
ATOM 922 N N . PRO A 1 124 ? 38.384 24.030 26.931 1.00 48.12 124 PRO A N 1
ATOM 923 C CA . PRO A 1 124 ? 38.297 25.274 26.174 1.00 48.12 124 PRO A CA 1
ATOM 924 C C . PRO A 1 124 ? 36.884 25.640 25.696 1.00 48.12 124 PRO A C 1
ATOM 926 O O . PRO A 1 124 ? 35.973 24.830 25.560 1.00 48.12 124 PRO A O 1
ATOM 929 N N . VAL A 1 125 ? 36.773 26.945 25.488 1.00 44.31 125 VAL A N 1
ATOM 930 C CA . VAL A 1 125 ? 35.629 27.801 25.181 1.00 44.31 125 VAL A CA 1
ATOM 931 C C . VAL A 1 125 ? 34.949 27.429 23.856 1.00 44.31 125 VAL A C 1
ATOM 933 O O . VAL A 1 125 ? 35.612 27.307 22.829 1.00 44.31 125 VAL A O 1
ATOM 936 N N . ALA A 1 126 ? 33.617 27.320 23.868 1.00 48.97 126 ALA A N 1
ATOM 937 C CA . ALA A 1 126 ? 32.797 27.233 22.661 1.00 48.97 126 ALA A CA 1
ATOM 938 C C . ALA A 1 126 ? 32.588 28.636 22.040 1.00 48.97 126 ALA A C 1
ATOM 940 O O . ALA A 1 126 ? 32.298 29.580 22.781 1.00 48.97 126 ALA A O 1
ATOM 941 N N . PRO A 1 127 ? 32.719 28.806 20.710 1.00 59.62 127 PRO A N 1
ATOM 942 C CA . PRO A 1 127 ? 32.410 30.066 20.037 1.00 59.62 127 PRO A CA 1
ATOM 943 C C . PRO A 1 127 ? 30.889 30.326 19.964 1.00 59.62 127 PRO A C 1
ATOM 945 O O . PRO A 1 127 ? 30.093 29.386 20.021 1.00 59.62 127 PRO A O 1
ATOM 948 N N . PRO A 1 128 ? 30.468 31.599 19.835 1.00 53.16 128 PRO A N 1
ATOM 949 C CA . PRO A 1 128 ? 29.062 31.988 19.832 1.00 53.16 128 PRO A CA 1
ATOM 950 C C . PRO A 1 128 ? 28.338 31.527 18.560 1.00 53.16 128 PRO A C 1
ATOM 952 O O . PRO A 1 128 ? 28.800 31.737 17.438 1.00 53.16 128 PRO A O 1
ATOM 955 N N . VAL A 1 129 ? 27.164 30.931 18.759 1.00 46.25 129 VAL A N 1
ATOM 956 C CA . VAL A 1 129 ? 26.169 30.630 17.725 1.00 46.25 129 VAL A CA 1
ATOM 957 C C . VAL A 1 129 ? 25.700 31.925 17.055 1.00 46.25 129 VAL A C 1
ATOM 959 O O . VAL A 1 129 ? 25.124 32.798 17.701 1.00 46.25 129 VAL A O 1
ATOM 962 N N . GLN A 1 130 ? 25.944 32.047 15.749 1.00 50.41 130 GLN A N 1
ATOM 963 C CA . GLN A 1 130 ? 25.298 33.055 14.909 1.00 50.41 130 GLN A CA 1
ATOM 964 C C . GLN A 1 130 ? 23.819 32.675 14.701 1.00 50.41 130 GLN A C 1
ATOM 966 O O . GLN A 1 130 ? 23.526 31.488 14.529 1.00 50.41 130 GLN A O 1
ATOM 971 N N . PRO A 1 131 ? 22.880 33.638 14.679 1.00 51.00 131 PRO A N 1
ATOM 972 C CA . PRO A 1 131 ? 21.493 33.365 14.325 1.00 51.00 131 PRO A CA 1
ATOM 973 C C . PRO A 1 131 ? 21.423 32.961 12.850 1.00 51.00 131 PRO A C 1
ATOM 975 O O . PRO A 1 131 ? 21.801 33.736 11.970 1.00 51.00 131 PRO A O 1
ATOM 978 N N . ALA A 1 132 ? 20.957 31.742 12.583 1.00 49.03 132 ALA A N 1
ATOM 979 C CA . ALA A 1 132 ? 20.686 31.281 11.232 1.00 49.03 132 ALA A CA 1
ATOM 980 C C . ALA A 1 132 ? 19.646 32.200 10.575 1.00 49.03 132 ALA A C 1
ATOM 982 O O . ALA A 1 132 ? 18.565 32.432 11.118 1.00 49.03 132 ALA A O 1
ATOM 983 N N . ALA A 1 133 ? 20.006 32.722 9.404 1.00 46.34 133 ALA A N 1
ATOM 984 C CA . ALA A 1 133 ? 19.101 33.409 8.505 1.00 46.34 133 ALA A CA 1
ATOM 985 C C . ALA A 1 133 ? 17.863 32.540 8.234 1.00 46.34 133 ALA A C 1
ATOM 987 O O . ALA A 1 133 ? 17.973 31.333 8.014 1.00 46.34 133 ALA A O 1
ATOM 988 N N . SER A 1 134 ? 16.695 33.179 8.263 1.00 50.09 134 SER A N 1
ATOM 989 C CA . SER A 1 134 ? 15.386 32.586 8.012 1.00 50.09 134 SER A CA 1
ATOM 990 C C . SER A 1 134 ? 15.389 31.714 6.755 1.00 50.09 134 SER A C 1
ATOM 992 O O . SER A 1 134 ? 15.531 32.213 5.638 1.00 50.09 134 SER A O 1
ATOM 994 N N . ALA A 1 135 ? 15.210 30.408 6.945 1.00 49.38 135 ALA A N 1
ATOM 995 C CA . ALA A 1 135 ? 14.895 29.491 5.862 1.00 49.38 135 ALA A CA 1
ATOM 996 C C . ALA A 1 135 ? 13.488 29.804 5.303 1.00 49.38 135 ALA A C 1
ATOM 998 O O . ALA A 1 135 ? 12.600 30.194 6.070 1.00 49.38 135 ALA A O 1
ATOM 999 N N . PRO A 1 136 ? 13.266 29.651 3.985 1.00 45.78 136 PRO A N 1
ATOM 1000 C CA . PRO A 1 136 ? 11.956 29.830 3.366 1.00 45.78 136 PRO A CA 1
ATOM 1001 C C . PRO A 1 136 ? 10.935 28.828 3.929 1.00 45.78 136 PRO A C 1
ATOM 1003 O O . PRO A 1 136 ? 11.281 27.702 4.283 1.00 45.78 136 PRO A O 1
ATOM 1006 N N . ALA A 1 137 ? 9.680 29.272 4.034 1.00 49.00 137 ALA A N 1
ATOM 1007 C CA . ALA A 1 137 ? 8.573 28.535 4.640 1.00 49.00 137 ALA A CA 1
ATOM 1008 C C . ALA A 1 137 ? 8.411 27.108 4.064 1.00 49.00 137 ALA A C 1
ATOM 1010 O O . ALA A 1 137 ? 8.569 26.925 2.853 1.00 49.00 137 ALA A O 1
ATOM 1011 N N . PRO A 1 138 ? 8.067 26.099 4.892 1.00 49.16 138 PRO A N 1
ATOM 1012 C CA . PRO A 1 138 ? 7.832 24.743 4.414 1.00 49.16 138 PRO A CA 1
ATOM 1013 C C . PRO A 1 138 ? 6.619 24.718 3.482 1.00 49.16 138 PRO A C 1
ATOM 1015 O O . PRO A 1 138 ? 5.573 25.281 3.806 1.00 49.16 138 PRO A O 1
ATOM 1018 N N . ALA A 1 139 ? 6.748 24.028 2.349 1.00 47.28 139 ALA A N 1
ATOM 1019 C CA . ALA A 1 139 ? 5.595 23.585 1.578 1.00 47.28 139 ALA A CA 1
ATOM 1020 C C . ALA A 1 139 ? 4.633 22.839 2.517 1.00 47.28 139 ALA A C 1
ATOM 1022 O O . ALA A 1 139 ? 5.079 22.013 3.318 1.00 47.28 139 ALA A O 1
ATOM 1023 N N . GLU A 1 140 ? 3.343 23.164 2.439 1.00 43.16 140 GLU A N 1
ATOM 1024 C CA . GLU A 1 140 ? 2.276 22.623 3.284 1.00 43.16 140 GLU A CA 1
ATOM 1025 C C . GLU A 1 140 ? 2.296 21.088 3.261 1.00 43.16 140 GLU A C 1
ATOM 1027 O O . GLU A 1 140 ? 1.757 20.431 2.371 1.00 43.16 140 GLU A O 1
ATOM 1032 N N . THR A 1 141 ? 2.985 20.499 4.237 1.00 57.16 141 THR A N 1
ATOM 1033 C CA . THR A 1 141 ? 3.007 19.056 4.436 1.00 57.16 141 THR A CA 1
ATOM 1034 C C . THR A 1 141 ? 1.678 18.735 5.092 1.00 57.16 141 THR A C 1
ATOM 1036 O O . THR A 1 141 ? 1.478 19.079 6.256 1.00 57.16 141 THR A O 1
ATOM 1039 N N . MET A 1 142 ? 0.739 18.162 4.333 1.00 59.94 142 MET A N 1
ATOM 1040 C CA . MET A 1 142 ? -0.532 17.720 4.906 1.00 59.94 142 MET A CA 1
ATOM 1041 C C . MET A 1 142 ? -0.235 16.852 6.137 1.00 59.94 142 MET A C 1
ATOM 1043 O O . MET A 1 142 ? 0.553 15.905 6.022 1.00 59.94 142 MET A O 1
ATOM 1047 N N . PRO A 1 143 ? -0.797 17.187 7.312 1.00 79.06 143 PRO A N 1
ATOM 1048 C CA . PRO A 1 143 ? -0.498 16.457 8.529 1.00 79.06 143 PRO A CA 1
ATOM 1049 C C . PRO A 1 143 ? -0.965 15.011 8.373 1.00 79.06 143 PRO A C 1
ATOM 1051 O O . PRO A 1 143 ? -2.060 14.745 7.871 1.00 79.06 143 PRO A O 1
ATOM 1054 N N . LEU A 1 144 ? -0.119 14.070 8.791 1.00 82.94 144 LEU A N 1
ATOM 1055 C CA . LEU A 1 144 ? -0.512 12.668 8.863 1.00 82.94 144 LEU A CA 1
ATOM 1056 C C . LEU A 1 144 ? -1.695 12.533 9.832 1.00 82.94 144 LEU A C 1
ATOM 1058 O O . LEU A 1 144 ? -1.675 13.175 10.887 1.00 82.94 144 LEU A O 1
ATOM 1062 N N . PRO A 1 145 ? -2.703 11.702 9.512 1.00 87.19 145 PRO A N 1
ATOM 1063 C CA . PRO A 1 145 ? -3.772 11.408 10.453 1.00 87.19 145 PRO A CA 1
ATOM 1064 C C . PRO A 1 145 ? -3.216 10.879 11.776 1.00 87.19 145 PRO A C 1
ATOM 1066 O O . PRO A 1 145 ? -2.174 10.211 11.805 1.00 87.19 145 PRO A O 1
ATOM 1069 N N . GLU A 1 146 ? -3.936 11.137 12.866 1.00 92.69 146 GLU A N 1
ATOM 1070 C CA . GLU A 1 146 ? -3.674 10.461 14.133 1.00 92.69 146 GLU A CA 1
ATOM 1071 C C . GLU A 1 146 ? -3.759 8.946 13.920 1.00 92.69 146 GLU A C 1
ATOM 1073 O O . GLU A 1 146 ? -4.658 8.449 13.238 1.00 92.69 146 GLU A O 1
ATOM 1078 N N . HIS A 1 147 ? -2.784 8.211 14.446 1.00 95.62 147 HIS A N 1
ATOM 1079 C CA . HIS A 1 147 ? -2.689 6.778 14.222 1.00 95.62 147 HIS A CA 1
ATOM 1080 C C . HIS A 1 147 ? -1.893 6.085 15.326 1.00 95.62 147 HIS A C 1
ATOM 1082 O O . HIS A 1 147 ? -1.036 6.680 15.977 1.00 95.62 147 HIS A O 1
ATOM 1088 N N . GLN A 1 148 ? -2.145 4.790 15.484 1.00 96.94 148 GLN A N 1
ATOM 1089 C CA . GLN A 1 148 ? -1.447 3.908 16.405 1.00 96.94 148 GLN A CA 1
ATOM 1090 C C . GLN A 1 148 ? -0.853 2.729 15.634 1.00 96.94 148 GLN A C 1
ATOM 1092 O O . GLN A 1 148 ? -1.584 1.903 15.094 1.00 96.94 148 GLN A O 1
ATOM 1097 N N . LEU A 1 149 ? 0.472 2.596 15.627 1.00 95.56 149 LEU A N 1
ATOM 1098 C CA . LEU A 1 149 ? 1.120 1.350 15.218 1.00 95.56 149 LEU A CA 1
ATOM 1099 C C . LEU A 1 149 ? 0.933 0.316 16.338 1.00 95.56 149 LEU A C 1
ATOM 1101 O O . LEU A 1 149 ? 1.538 0.451 17.400 1.00 95.56 149 LEU A O 1
ATOM 1105 N N . PHE A 1 150 ? 0.088 -0.693 16.121 1.00 91.75 150 PHE A N 1
ATOM 1106 C CA . PHE A 1 150 ? -0.216 -1.707 17.143 1.00 91.75 150 PHE A CA 1
ATOM 1107 C C . PHE A 1 150 ? 0.469 -3.055 16.886 1.00 91.75 150 PHE A C 1
ATOM 1109 O O . PHE A 1 150 ? 0.531 -3.888 17.788 1.00 91.75 150 PHE A O 1
ATOM 1116 N N . PHE A 1 151 ? 1.003 -3.273 15.681 1.00 92.50 151 PHE A N 1
ATOM 1117 C CA . PHE A 1 151 ? 1.798 -4.455 15.360 1.00 92.50 151 PHE A CA 1
ATOM 1118 C C . PHE A 1 151 ? 2.933 -4.118 14.396 1.00 92.50 151 PHE A C 1
ATOM 1120 O O . PHE A 1 151 ? 2.737 -3.424 13.393 1.00 92.50 151 PHE A O 1
ATOM 1127 N N . SER A 1 152 ? 4.108 -4.680 14.669 1.00 93.31 152 SER A N 1
ATOM 1128 C CA . SER A 1 152 ? 5.242 -4.692 13.754 1.00 93.31 152 SER A CA 1
ATOM 1129 C C . SER A 1 152 ? 5.886 -6.074 13.710 1.00 93.31 152 SER A C 1
ATOM 1131 O O . SER A 1 152 ? 5.986 -6.763 14.726 1.00 93.31 152 SER A O 1
ATOM 1133 N N . ARG A 1 153 ? 6.348 -6.476 12.525 1.00 90.00 153 ARG A N 1
ATOM 1134 C CA . ARG A 1 153 ? 7.183 -7.667 12.350 1.00 90.00 153 ARG A CA 1
ATOM 1135 C C . ARG A 1 153 ? 8.320 -7.362 11.395 1.00 90.00 153 ARG A C 1
ATOM 1137 O O . ARG A 1 153 ? 8.077 -6.949 10.263 1.00 90.00 153 ARG A O 1
ATOM 1144 N N . ASP A 1 154 ? 9.531 -7.602 11.875 1.00 94.81 154 ASP A N 1
ATOM 1145 C CA . ASP A 1 154 ? 10.772 -7.360 11.155 1.00 94.81 154 ASP A CA 1
ATOM 1146 C C . ASP A 1 154 ? 11.524 -8.679 11.056 1.00 94.81 154 ASP A C 1
ATOM 1148 O O . ASP A 1 154 ? 11.826 -9.308 12.068 1.00 94.81 154 ASP A O 1
ATOM 1152 N N . GLU A 1 155 ? 11.785 -9.115 9.831 1.00 88.12 155 GLU A N 1
ATOM 1153 C CA . GLU A 1 155 ? 12.592 -10.295 9.551 1.00 88.12 155 GLU A CA 1
ATOM 1154 C C . GLU A 1 155 ? 13.719 -9.881 8.607 1.00 88.12 155 GLU A C 1
ATOM 1156 O O . GLU A 1 155 ? 13.490 -9.369 7.510 1.00 88.12 155 GLU A O 1
ATOM 1161 N N . ASP A 1 156 ? 14.949 -10.008 9.090 1.00 90.31 156 ASP A N 1
ATOM 1162 C CA . ASP A 1 156 ? 16.143 -9.794 8.288 1.00 90.31 156 ASP A CA 1
ATOM 1163 C C . ASP A 1 156 ? 16.548 -11.094 7.579 1.00 90.31 156 ASP A C 1
ATOM 1165 O O . ASP A 1 156 ? 16.234 -12.190 8.062 1.00 90.31 156 ASP A O 1
ATOM 1169 N N . PRO A 1 157 ? 17.275 -10.987 6.453 1.00 86.94 157 PRO A N 1
ATOM 1170 C CA . PRO A 1 157 ? 17.792 -12.153 5.764 1.00 86.94 157 PRO A CA 1
ATOM 1171 C C . PRO A 1 157 ? 18.605 -13.056 6.704 1.00 86.94 157 PRO A C 1
ATOM 1173 O O . PRO A 1 157 ? 19.471 -12.605 7.453 1.00 86.94 157 PRO A O 1
ATOM 1176 N N . SER A 1 158 ? 18.333 -14.353 6.651 1.00 78.94 158 SER A N 1
ATOM 1177 C CA . SER A 1 158 ? 18.999 -15.401 7.418 1.00 78.94 158 SER A CA 1
ATOM 1178 C C . SER A 1 158 ? 19.176 -16.653 6.561 1.00 78.94 158 SER A C 1
ATOM 1180 O O . SER A 1 158 ? 18.621 -16.765 5.467 1.00 78.94 158 SER A O 1
ATOM 1182 N N . SER A 1 159 ? 19.898 -17.652 7.070 1.00 65.94 159 SER A N 1
ATOM 1183 C CA . SER A 1 159 ? 20.093 -18.929 6.367 1.00 65.94 159 SER A CA 1
ATOM 1184 C C . SER A 1 159 ? 18.782 -19.648 6.006 1.00 65.94 159 SER A C 1
ATOM 1186 O O . SER A 1 159 ? 18.791 -20.512 5.135 1.00 65.94 159 SER A O 1
ATOM 1188 N N . GLY A 1 160 ? 17.666 -19.313 6.670 1.00 69.50 160 GLY A N 1
ATOM 1189 C CA . GLY A 1 160 ? 16.334 -19.862 6.391 1.00 69.50 160 GLY A CA 1
ATOM 1190 C C . GLY A 1 160 ? 15.407 -18.950 5.577 1.00 69.50 160 GLY A C 1
ATOM 1191 O O . GLY A 1 160 ? 14.354 -19.410 5.146 1.00 69.50 160 GLY A O 1
ATOM 1192 N N . SER A 1 161 ? 15.766 -17.681 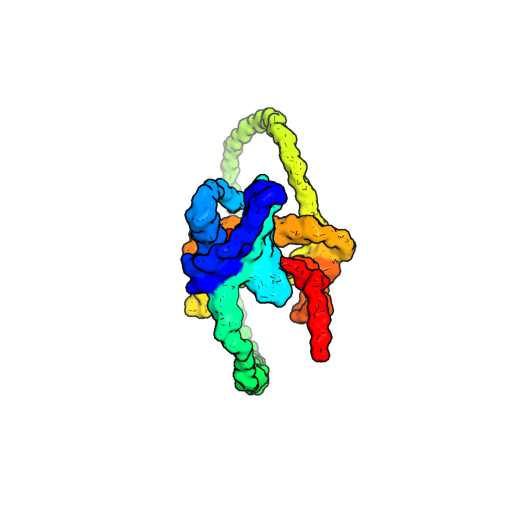5.360 1.00 72.31 161 SER A N 1
ATOM 1193 C CA . SER A 1 161 ? 14.944 -16.695 4.645 1.00 72.31 161 SER A CA 1
ATOM 1194 C C . SER A 1 161 ? 15.859 -15.675 3.982 1.00 72.31 161 SER A C 1
ATOM 1196 O O . SER A 1 161 ? 16.495 -14.882 4.661 1.00 72.31 161 SER A O 1
ATOM 1198 N N . SER A 1 162 ? 15.944 -15.656 2.654 1.00 83.56 162 SER A N 1
ATOM 1199 C CA . SER A 1 162 ? 16.752 -14.659 1.931 1.00 83.56 162 SER A CA 1
ATOM 1200 C C . SER A 1 162 ? 16.056 -13.296 1.809 1.00 83.56 162 SER A C 1
ATOM 1202 O O . SER A 1 162 ? 16.445 -12.472 0.981 1.00 83.56 162 SER A O 1
ATOM 1204 N N . LEU A 1 163 ? 14.962 -13.099 2.546 1.00 87.56 163 LEU A N 1
ATOM 1205 C CA . LEU A 1 163 ? 14.043 -11.992 2.374 1.00 87.56 163 LEU A CA 1
ATOM 1206 C C . LEU A 1 163 ? 14.227 -10.978 3.494 1.00 87.56 163 LEU A C 1
ATOM 1208 O O . LEU A 1 163 ? 14.137 -11.309 4.671 1.00 87.56 163 LEU A O 1
ATOM 1212 N N . TRP A 1 164 ? 14.399 -9.720 3.112 1.00 93.19 164 TRP A N 1
ATOM 1213 C CA . TRP A 1 164 ? 14.180 -8.614 4.023 1.00 93.19 164 TRP A CA 1
ATOM 1214 C C . TRP A 1 164 ? 12.682 -8.318 4.072 1.00 93.19 164 TRP A C 1
ATOM 1216 O O . TRP A 1 164 ? 12.089 -7.904 3.071 1.00 93.19 164 TRP A O 1
ATOM 1226 N N . TYR A 1 165 ? 12.054 -8.575 5.215 1.00 94.06 165 TYR A N 1
ATOM 1227 C CA . TYR A 1 165 ? 10.615 -8.435 5.390 1.00 94.06 165 TYR A CA 1
ATOM 1228 C C . TYR A 1 165 ? 10.270 -7.466 6.518 1.00 94.06 165 TYR A C 1
ATOM 1230 O O . TYR A 1 165 ? 10.850 -7.507 7.607 1.00 94.06 165 TYR A O 1
ATOM 1238 N N . ARG A 1 166 ? 9.305 -6.585 6.241 1.00 96.12 166 ARG A N 1
ATOM 1239 C CA . ARG A 1 166 ? 8.750 -5.631 7.203 1.00 96.12 166 ARG A CA 1
ATOM 1240 C C . ARG A 1 166 ? 7.233 -5.599 7.100 1.00 96.12 166 ARG A C 1
ATOM 1242 O O . ARG A 1 166 ? 6.673 -5.430 6.017 1.00 96.12 166 ARG A O 1
ATOM 1249 N N . GLU A 1 167 ? 6.575 -5.699 8.245 1.00 94.50 167 GLU A N 1
ATOM 1250 C CA . GLU A 1 167 ? 5.123 -5.631 8.376 1.00 94.50 167 GLU A CA 1
ATOM 1251 C C . GLU A 1 167 ? 4.716 -4.579 9.397 1.00 94.50 167 GLU A C 1
ATOM 1253 O O . GLU A 1 167 ? 5.291 -4.515 10.484 1.00 94.50 167 GLU A O 1
ATOM 1258 N N . ARG A 1 168 ? 3.726 -3.751 9.067 1.00 97.12 168 ARG A N 1
ATOM 1259 C CA . ARG A 1 168 ? 3.186 -2.724 9.965 1.00 97.12 168 ARG A CA 1
ATOM 1260 C C . ARG A 1 168 ? 1.662 -2.773 9.926 1.00 97.12 168 ARG A C 1
ATOM 1262 O O . ARG A 1 168 ? 1.083 -2.615 8.853 1.00 97.12 168 ARG A O 1
ATOM 1269 N N . LEU A 1 169 ? 1.016 -2.973 11.076 1.00 95.12 169 LEU A N 1
ATOM 1270 C CA . LEU A 1 169 ? -0.439 -2.837 11.205 1.00 95.12 169 LEU A CA 1
ATOM 1271 C C . LEU A 1 169 ? -0.762 -1.624 12.069 1.00 95.12 169 LEU A C 1
ATOM 1273 O O . LEU A 1 169 ? -0.256 -1.473 13.185 1.00 95.12 169 LEU A O 1
ATOM 1277 N N . ILE A 1 170 ? -1.592 -0.754 11.514 1.00 97.06 170 ILE A N 1
ATOM 1278 C CA . ILE A 1 170 ? -1.846 0.579 12.037 1.00 97.06 170 ILE A CA 1
ATOM 1279 C C . ILE A 1 170 ? -3.344 0.728 12.278 1.00 97.06 170 ILE A C 1
ATOM 1281 O O . ILE A 1 170 ? -4.144 0.331 11.438 1.00 97.06 170 ILE A O 1
ATOM 1285 N N . ALA A 1 171 ? -3.726 1.295 13.415 1.00 94.31 171 ALA A N 1
ATOM 1286 C CA . ALA A 1 171 ? -5.094 1.680 13.719 1.00 94.31 171 ALA A CA 1
ATOM 1287 C C . ALA A 1 171 ? -5.243 3.198 13.564 1.00 94.31 171 ALA A C 1
ATOM 1289 O O . ALA A 1 171 ? -4.352 3.950 13.961 1.00 94.31 171 ALA A O 1
ATOM 1290 N N . VAL A 1 172 ? -6.359 3.650 13.000 1.00 95.31 172 VAL A N 1
ATOM 1291 C CA . VAL A 1 172 ? -6.718 5.070 12.879 1.00 95.31 172 VAL A CA 1
ATOM 1292 C C . VAL A 1 172 ? -8.084 5.331 13.515 1.00 95.31 172 VAL A C 1
ATOM 1294 O O . VAL A 1 172 ? -8.907 4.413 13.577 1.00 95.31 172 VAL A O 1
ATOM 1297 N N . PRO A 1 173 ? -8.367 6.566 13.967 1.00 91.50 173 PRO A N 1
ATOM 1298 C CA . PRO A 1 173 ? -9.692 6.933 14.437 1.00 91.50 173 PRO A CA 1
ATOM 1299 C C . PRO A 1 173 ? -10.769 6.696 13.365 1.00 91.50 173 PRO A C 1
ATOM 1301 O O . PRO A 1 173 ? -10.513 6.890 12.165 1.00 91.50 173 PRO A O 1
ATOM 1304 N N . PRO A 1 174 ? -11.995 6.321 13.770 1.00 86.88 174 PRO A N 1
ATOM 1305 C CA . PRO A 1 174 ? -13.114 6.214 12.844 1.00 86.88 174 PRO A CA 1
ATOM 1306 C C . PRO A 1 174 ? -13.376 7.561 12.158 1.00 86.88 174 PRO A C 1
ATOM 1308 O O . PRO A 1 174 ? -13.259 8.621 12.770 1.00 86.88 174 PRO A O 1
ATOM 1311 N N . GLY A 1 175 ? -13.736 7.519 10.875 1.00 84.94 175 GLY A N 1
ATOM 1312 C CA . GLY A 1 175 ? -13.939 8.724 10.062 1.00 84.94 175 GLY A CA 1
ATOM 1313 C C . GLY A 1 175 ? -12.671 9.272 9.396 1.00 84.94 175 GLY A C 1
ATOM 1314 O O . GLY A 1 175 ? -12.755 10.272 8.687 1.00 84.94 175 GLY A O 1
ATOM 1315 N N . THR A 1 176 ? -11.514 8.617 9.562 1.00 88.50 176 THR A N 1
ATOM 1316 C CA . THR A 1 176 ? -10.313 8.932 8.771 1.00 88.50 176 THR A CA 1
ATOM 1317 C C . THR A 1 176 ? -10.608 8.761 7.279 1.00 88.50 176 THR A C 1
ATOM 1319 O O . THR A 1 176 ? -11.116 7.725 6.850 1.00 88.50 176 THR A O 1
ATOM 1322 N N . THR A 1 177 ? -10.299 9.785 6.480 1.00 87.75 177 THR A N 1
ATOM 1323 C CA . THR A 1 177 ? -10.595 9.795 5.041 1.00 87.75 177 THR A CA 1
ATOM 1324 C C . THR A 1 177 ? -9.695 8.840 4.266 1.00 87.75 177 THR A C 1
ATOM 1326 O O . THR A 1 177 ? -8.588 8.504 4.696 1.00 87.75 177 THR A O 1
ATOM 1329 N N . ARG A 1 178 ? -10.140 8.447 3.067 1.00 85.25 178 ARG A N 1
ATOM 1330 C CA . ARG A 1 178 ? -9.342 7.626 2.150 1.00 85.25 178 ARG A CA 1
ATOM 1331 C C . ARG A 1 178 ? -8.017 8.300 1.791 1.00 85.25 178 ARG A C 1
ATOM 1333 O O . ARG A 1 178 ? -6.986 7.634 1.817 1.00 85.25 178 ARG A O 1
ATOM 1340 N N . GLU A 1 179 ? -8.015 9.606 1.518 1.00 85.44 179 GLU A N 1
ATOM 1341 C CA . GLU A 1 179 ? -6.777 10.365 1.311 1.00 85.44 179 GLU A CA 1
ATOM 1342 C C . GLU A 1 179 ? -5.848 10.275 2.527 1.00 85.44 179 GLU A C 1
ATOM 1344 O O . GLU A 1 179 ? -4.653 10.035 2.359 1.00 85.44 179 GLU A O 1
ATOM 1349 N N . GLY A 1 180 ? -6.384 10.402 3.745 1.00 85.25 180 GLY A N 1
ATOM 1350 C CA . GLY A 1 180 ? -5.616 10.247 4.981 1.00 85.25 180 GLY A CA 1
ATOM 1351 C C . GLY A 1 180 ? -5.002 8.852 5.123 1.00 85.25 180 GLY A C 1
ATOM 1352 O O . GLY A 1 180 ? -3.813 8.724 5.418 1.00 85.25 180 GLY A O 1
ATOM 1353 N N . ILE A 1 181 ? -5.780 7.805 4.841 1.00 90.06 181 ILE A N 1
ATOM 1354 C CA . ILE A 1 181 ? -5.310 6.412 4.841 1.00 90.06 181 ILE A CA 1
ATOM 1355 C C . ILE A 1 181 ? -4.187 6.225 3.813 1.00 90.06 181 ILE A C 1
ATOM 1357 O O . ILE A 1 181 ? -3.151 5.642 4.132 1.00 90.06 181 ILE A O 1
ATOM 1361 N N . ASN A 1 182 ? -4.345 6.760 2.599 1.00 91.44 182 ASN A N 1
ATOM 1362 C CA . ASN A 1 182 ? -3.324 6.680 1.558 1.00 91.44 182 ASN A CA 1
ATOM 1363 C C . ASN A 1 182 ? -2.025 7.392 1.961 1.00 91.44 182 ASN A C 1
ATOM 1365 O O . ASN A 1 182 ? -0.938 6.854 1.755 1.00 91.44 182 ASN A O 1
ATOM 1369 N N . LEU A 1 183 ? -2.125 8.589 2.550 1.00 88.50 183 LEU A N 1
ATOM 1370 C CA . LEU A 1 183 ? -0.965 9.323 3.062 1.00 88.50 183 LEU A CA 1
ATOM 1371 C C . LEU A 1 183 ? -0.214 8.509 4.114 1.00 88.50 183 LEU A C 1
ATOM 1373 O O . LEU A 1 183 ? 1.016 8.459 4.085 1.00 88.50 183 LEU A O 1
ATOM 1377 N N . LEU A 1 184 ? -0.946 7.834 5.000 1.00 91.81 184 LEU A N 1
ATOM 1378 C CA . LEU A 1 184 ? -0.363 6.996 6.038 1.00 91.81 184 LEU A CA 1
ATOM 1379 C C . LEU A 1 184 ? 0.349 5.771 5.449 1.00 91.81 184 LEU A C 1
ATOM 1381 O O . LEU A 1 184 ? 1.515 5.533 5.764 1.00 91.81 184 LEU A O 1
ATOM 1385 N N . LEU A 1 185 ? -0.305 5.047 4.534 1.00 92.56 185 LEU A N 1
ATOM 1386 C CA . LEU A 1 185 ? 0.291 3.912 3.820 1.00 92.56 185 LEU A CA 1
ATOM 1387 C C . LEU A 1 185 ? 1.588 4.317 3.106 1.00 92.56 185 LEU A C 1
ATOM 1389 O O . LEU A 1 185 ? 2.619 3.662 3.263 1.00 92.56 185 LEU A O 1
ATOM 1393 N N . MET A 1 186 ? 1.555 5.425 2.361 1.00 91.62 186 MET A N 1
ATOM 1394 C CA . MET A 1 186 ? 2.713 5.920 1.615 1.00 91.62 186 MET A CA 1
ATOM 1395 C C . MET A 1 186 ? 3.829 6.423 2.526 1.00 91.62 186 MET A C 1
ATOM 1397 O O . MET A 1 186 ? 4.999 6.207 2.222 1.00 91.62 186 MET A O 1
ATOM 1401 N N . SER A 1 187 ? 3.499 7.064 3.648 1.00 91.25 187 SER A N 1
ATOM 1402 C CA . SER A 1 187 ? 4.492 7.529 4.620 1.00 91.25 187 SER A CA 1
ATOM 1403 C C . SER A 1 187 ? 5.289 6.363 5.208 1.00 91.25 187 SER A C 1
ATOM 1405 O O . SER A 1 187 ? 6.521 6.372 5.146 1.00 91.25 187 SER A O 1
ATOM 1407 N N . TYR A 1 188 ? 4.604 5.314 5.676 1.00 94.75 188 TYR A N 1
ATOM 1408 C CA . TYR A 1 188 ? 5.262 4.114 6.200 1.00 94.75 188 TYR A CA 1
ATOM 1409 C C . TYR A 1 188 ? 6.044 3.371 5.117 1.00 94.75 188 TYR A C 1
ATOM 1411 O O . TYR A 1 188 ? 7.178 2.959 5.354 1.00 94.75 188 TYR A O 1
ATOM 1419 N N . TYR A 1 189 ? 5.481 3.241 3.912 1.00 94.94 189 TYR A N 1
ATOM 1420 C CA . TYR A 1 189 ? 6.196 2.648 2.786 1.00 94.94 189 TYR A CA 1
ATOM 1421 C C . TYR A 1 189 ? 7.490 3.402 2.464 1.00 94.94 189 TYR A C 1
ATOM 1423 O O . TYR A 1 189 ? 8.535 2.774 2.338 1.00 94.94 189 TYR A O 1
ATOM 1431 N N . ASN A 1 190 ? 7.450 4.733 2.369 1.00 94.31 190 ASN A N 1
ATOM 1432 C CA . ASN A 1 190 ? 8.627 5.536 2.040 1.00 94.31 190 ASN A CA 1
ATOM 1433 C C . ASN A 1 190 ? 9.715 5.428 3.115 1.00 94.31 190 ASN A C 1
ATOM 1435 O O . ASN A 1 190 ? 10.890 5.308 2.770 1.00 94.31 190 ASN A O 1
ATOM 1439 N N . ALA A 1 191 ? 9.334 5.407 4.395 1.00 92.69 191 ALA A N 1
ATOM 1440 C CA . ALA A 1 191 ? 10.274 5.206 5.495 1.00 92.69 191 ALA A CA 1
ATOM 1441 C C . ALA A 1 191 ? 10.954 3.826 5.420 1.00 92.69 191 ALA A C 1
ATOM 1443 O O . ALA A 1 191 ? 12.179 3.731 5.464 1.00 92.69 191 ALA A O 1
ATOM 1444 N N . LEU A 1 192 ? 10.173 2.760 5.222 1.00 94.19 192 LEU A N 1
ATOM 1445 C CA . LEU A 1 192 ? 10.694 1.394 5.101 1.00 94.19 192 LEU A CA 1
ATOM 1446 C C . LEU A 1 192 ? 11.509 1.194 3.814 1.00 94.19 192 LEU A C 1
ATOM 1448 O O . LEU A 1 192 ? 12.510 0.482 3.806 1.00 94.19 192 LEU A O 1
ATOM 1452 N N . ARG A 1 193 ? 11.121 1.846 2.716 1.00 91.00 193 ARG A N 1
ATOM 1453 C CA . ARG A 1 193 ? 11.875 1.823 1.459 1.00 91.00 193 ARG A CA 1
ATOM 1454 C C . ARG A 1 193 ? 13.238 2.494 1.615 1.00 91.00 193 ARG A C 1
ATOM 1456 O O . ARG A 1 193 ? 14.203 2.000 1.040 1.00 91.00 193 ARG A O 1
ATOM 1463 N N . ALA A 1 194 ? 13.318 3.586 2.378 1.00 90.81 194 ALA A N 1
ATOM 1464 C CA . ALA A 1 194 ? 14.582 4.250 2.684 1.00 90.81 194 ALA A CA 1
ATOM 1465 C C . ALA A 1 194 ? 15.509 3.344 3.512 1.00 90.81 194 ALA A C 1
ATOM 1467 O O . ALA A 1 194 ? 16.679 3.212 3.166 1.00 90.81 194 ALA A O 1
ATOM 1468 N N . GLU A 1 195 ? 14.982 2.642 4.523 1.00 90.75 195 GLU A N 1
ATOM 1469 C CA . GLU A 1 195 ? 15.740 1.626 5.282 1.00 90.75 195 GLU A CA 1
ATOM 1470 C C . GLU A 1 195 ? 16.272 0.508 4.366 1.00 90.75 195 GLU A C 1
ATOM 1472 O O . GLU A 1 195 ? 17.385 0.011 4.535 1.00 90.75 195 GLU A O 1
ATOM 1477 N N . ALA A 1 196 ? 15.487 0.124 3.360 1.00 88.69 196 ALA A N 1
ATOM 1478 C CA . ALA A 1 196 ? 15.845 -0.935 2.427 1.00 88.69 196 ALA A CA 1
ATOM 1479 C C . ALA A 1 196 ? 16.732 -0.477 1.253 1.00 88.69 196 ALA A C 1
ATOM 1481 O O . ALA A 1 196 ? 17.078 -1.308 0.409 1.00 88.69 196 ALA A O 1
ATOM 1482 N N . ALA A 1 197 ? 17.066 0.813 1.132 1.00 86.75 197 ALA A N 1
ATOM 1483 C CA . ALA A 1 197 ? 17.690 1.369 -0.072 1.00 86.75 197 ALA A CA 1
ATOM 1484 C C . ALA A 1 197 ? 19.074 0.767 -0.365 1.00 86.75 197 ALA A C 1
ATOM 1486 O O . ALA A 1 197 ? 19.368 0.447 -1.513 1.00 86.75 197 ALA A O 1
ATOM 1487 N N . GLU A 1 198 ? 19.882 0.540 0.671 1.00 84.25 198 GLU A N 1
ATOM 1488 C CA . GLU A 1 198 ? 21.262 0.041 0.546 1.00 84.25 198 GLU A CA 1
ATOM 1489 C C . GLU A 1 198 ? 21.358 -1.490 0.465 1.00 84.25 198 GLU A C 1
ATOM 1491 O O . GLU A 1 198 ? 22.438 -2.050 0.286 1.00 84.25 198 GLU A O 1
ATOM 1496 N N . ARG A 1 199 ? 20.226 -2.188 0.589 1.00 83.44 199 ARG A N 1
ATOM 1497 C CA . ARG A 1 199 ? 20.182 -3.652 0.628 1.00 83.44 199 ARG A CA 1
ATOM 1498 C C . ARG A 1 199 ? 20.102 -4.243 -0.776 1.00 83.44 199 ARG A C 1
ATOM 1500 O O . ARG A 1 199 ? 19.353 -3.751 -1.623 1.00 83.44 199 ARG A O 1
ATOM 1507 N N . SER A 1 200 ? 20.836 -5.324 -1.010 1.00 82.31 200 SER A N 1
ATOM 1508 C CA . SER A 1 200 ? 20.856 -6.045 -2.296 1.00 82.31 200 SER A CA 1
ATOM 1509 C C . SER A 1 200 ? 19.839 -7.190 -2.352 1.00 82.31 200 SER A C 1
ATOM 1511 O O . SER A 1 200 ? 19.519 -7.705 -3.421 1.00 82.31 200 SER A O 1
ATOM 1513 N N . GLU A 1 201 ? 19.307 -7.568 -1.195 1.00 88.50 201 GLU A N 1
ATOM 1514 C CA . GLU A 1 201 ? 18.398 -8.682 -0.996 1.00 88.50 201 GLU A CA 1
ATOM 1515 C C . GLU A 1 201 ? 16.991 -8.392 -1.536 1.00 88.50 201 GLU A C 1
ATOM 1517 O O . GLU A 1 201 ? 16.583 -7.242 -1.745 1.00 88.50 201 GLU A O 1
ATOM 1522 N N . ALA A 1 202 ? 16.215 -9.462 -1.733 1.00 88.75 202 ALA A N 1
ATOM 1523 C CA . ALA A 1 202 ? 14.789 -9.349 -2.001 1.00 88.75 202 ALA A CA 1
ATOM 1524 C C . ALA A 1 202 ? 14.099 -8.644 -0.820 1.00 88.75 202 ALA A C 1
ATOM 1526 O O . ALA A 1 202 ? 14.415 -8.918 0.338 1.00 88.75 202 ALA A O 1
ATOM 1527 N N . LYS A 1 203 ? 13.157 -7.741 -1.109 1.00 91.75 203 LYS A N 1
ATOM 1528 C CA . LYS A 1 203 ? 12.468 -6.916 -0.108 1.00 91.75 203 LYS A CA 1
ATOM 1529 C C . LYS A 1 203 ? 10.975 -7.115 -0.214 1.00 91.75 203 LYS A C 1
ATOM 1531 O O . LYS A 1 203 ? 10.420 -7.060 -1.314 1.00 91.75 203 LYS A O 1
ATOM 1536 N N . TYR A 1 204 ? 10.332 -7.294 0.928 1.00 94.00 204 TYR A N 1
ATOM 1537 C CA . TYR A 1 204 ? 8.889 -7.367 1.019 1.00 94.00 204 TYR A CA 1
ATOM 1538 C C . TYR A 1 204 ? 8.375 -6.471 2.145 1.00 94.00 204 TYR A C 1
ATOM 1540 O O . TYR A 1 204 ? 8.697 -6.664 3.313 1.00 94.00 204 TYR A O 1
ATOM 1548 N N . ILE A 1 205 ? 7.565 -5.485 1.772 1.00 96.81 205 ILE A N 1
ATOM 1549 C CA . ILE A 1 205 ? 6.897 -4.569 2.689 1.00 96.81 205 ILE A CA 1
ATOM 1550 C C . ILE A 1 205 ? 5.395 -4.852 2.651 1.00 96.81 205 ILE A C 1
ATOM 1552 O O . ILE A 1 205 ? 4.793 -4.893 1.575 1.00 96.81 205 ILE A O 1
ATOM 1556 N N . ASN A 1 206 ? 4.798 -5.028 3.827 1.00 95.88 206 ASN A N 1
ATOM 1557 C CA . ASN A 1 206 ? 3.355 -5.135 4.011 1.00 95.88 206 ASN A CA 1
ATOM 1558 C C . ASN A 1 206 ? 2.886 -4.094 5.035 1.00 95.88 206 ASN A C 1
ATOM 1560 O O . ASN A 1 206 ? 3.332 -4.104 6.181 1.00 95.88 206 ASN A O 1
ATOM 1564 N N . VAL A 1 207 ? 1.991 -3.192 4.647 1.00 96.88 207 VAL A N 1
ATOM 1565 C CA . VAL A 1 207 ? 1.415 -2.190 5.553 1.00 96.88 207 VAL A CA 1
ATOM 1566 C C . VAL A 1 207 ? -0.098 -2.259 5.452 1.00 96.88 207 VAL A C 1
ATOM 1568 O O . VAL A 1 207 ? -0.637 -2.210 4.353 1.00 96.88 207 VAL A O 1
ATOM 1571 N N . ALA A 1 208 ? -0.799 -2.348 6.577 1.00 95.62 208 ALA A N 1
ATOM 1572 C CA . ALA A 1 208 ? -2.257 -2.333 6.594 1.00 95.62 208 ALA A CA 1
ATOM 1573 C C . ALA A 1 208 ? -2.790 -1.369 7.654 1.00 95.62 208 ALA A C 1
ATOM 1575 O O . ALA A 1 208 ? -2.259 -1.282 8.761 1.00 95.62 208 ALA A O 1
ATOM 1576 N N . VAL A 1 209 ? -3.851 -0.651 7.296 1.00 95.56 209 VAL A N 1
ATOM 1577 C CA . VAL A 1 209 ? -4.535 0.329 8.139 1.00 95.56 209 VAL A CA 1
ATOM 1578 C C . VAL A 1 209 ? -5.927 -0.191 8.469 1.00 95.56 209 VAL A C 1
ATOM 1580 O O . VAL A 1 209 ? -6.680 -0.572 7.577 1.00 95.56 209 VAL A O 1
ATOM 1583 N N . PHE A 1 210 ? -6.280 -0.172 9.745 1.00 94.81 210 PHE A N 1
ATOM 1584 C CA . PHE A 1 210 ? -7.563 -0.584 10.300 1.00 94.81 210 PHE A CA 1
ATOM 1585 C C . PHE A 1 210 ? -8.181 0.577 11.076 1.00 94.81 210 PHE A C 1
ATOM 1587 O O . PHE A 1 210 ? -7.489 1.498 11.495 1.00 94.81 210 PHE A O 1
ATOM 1594 N N . ASP A 1 211 ? -9.481 0.516 11.325 1.00 92.88 211 ASP A N 1
ATOM 1595 C CA . ASP A 1 211 ? -10.170 1.423 12.251 1.00 92.88 211 ASP A CA 1
ATOM 1596 C C . ASP A 1 211 ? -10.161 0.923 13.709 1.00 92.88 211 ASP A C 1
ATOM 1598 O O . ASP A 1 211 ? -10.832 1.483 14.573 1.00 92.88 211 ASP A O 1
ATOM 1602 N N . HIS A 1 212 ? -9.451 -0.172 13.988 1.00 91.19 212 HIS A N 1
ATOM 1603 C CA . HIS A 1 212 ? -9.313 -0.759 15.316 1.00 91.19 212 HIS A CA 1
ATOM 1604 C C . HIS A 1 212 ? -7.990 -1.523 15.435 1.00 91.19 212 HIS A C 1
ATOM 1606 O O . HIS A 1 212 ? -7.465 -2.042 14.450 1.00 91.19 212 HIS A O 1
ATOM 1612 N N . ALA A 1 213 ? -7.466 -1.613 16.656 1.00 91.12 213 ALA A N 1
ATOM 1613 C CA . ALA A 1 213 ? -6.359 -2.504 16.984 1.00 91.12 213 ALA A CA 1
ATOM 1614 C C . ALA A 1 213 ? -6.893 -3.888 17.384 1.00 91.12 213 ALA A C 1
ATOM 1616 O O . ALA A 1 213 ? -7.974 -4.004 17.964 1.00 91.12 213 ALA A O 1
ATOM 1617 N N . PHE A 1 214 ? -6.126 -4.940 17.106 1.00 88.62 214 PHE A N 1
ATOM 1618 C CA . PHE A 1 214 ? -6.468 -6.318 17.467 1.00 88.62 214 PHE A CA 1
ATOM 1619 C C . PHE A 1 214 ? -5.202 -7.131 17.766 1.00 88.62 214 PHE A C 1
ATOM 1621 O O . PHE A 1 214 ? -4.109 -6.778 17.329 1.00 88.62 214 PHE A O 1
ATOM 1628 N N . THR A 1 215 ? -5.344 -8.234 18.506 1.00 82.19 215 THR A N 1
ATOM 1629 C CA . THR A 1 215 ? -4.207 -9.067 18.953 1.00 82.19 215 THR A CA 1
ATOM 1630 C C . THR A 1 215 ? -4.128 -10.436 18.283 1.00 82.19 215 THR A C 1
ATOM 1632 O O . THR A 1 215 ? -3.057 -11.035 18.259 1.00 82.19 215 THR A O 1
ATOM 1635 N N . ALA A 1 216 ? -5.237 -10.944 17.740 1.00 82.19 216 ALA A N 1
ATOM 1636 C CA . ALA A 1 216 ? -5.292 -12.268 17.121 1.00 82.19 216 ALA A CA 1
ATOM 1637 C C . ALA A 1 216 ? -5.739 -12.196 15.658 1.00 82.19 216 ALA A C 1
ATOM 1639 O O . ALA A 1 216 ? -4.963 -12.476 14.748 1.00 82.19 216 ALA A O 1
ATOM 1640 N N . ARG A 1 217 ? -6.993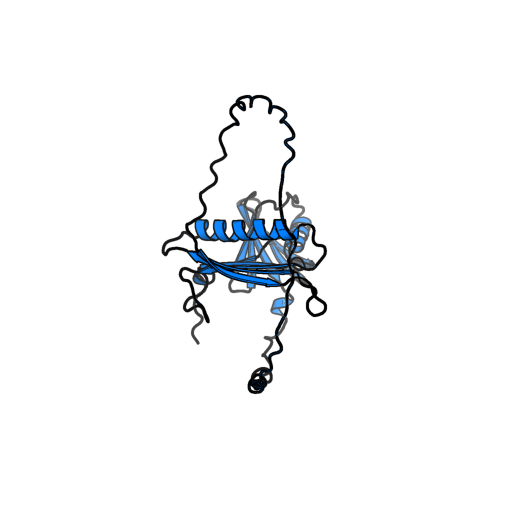 -11.806 15.424 1.00 82.19 217 ARG A N 1
ATOM 1641 C CA . ARG A 1 217 ? -7.575 -11.669 14.089 1.00 82.19 217 ARG A CA 1
ATOM 1642 C C . ARG A 1 217 ? -8.363 -10.370 14.018 1.00 82.19 217 ARG A C 1
ATOM 1644 O O . ARG A 1 217 ? -9.058 -10.037 14.971 1.00 82.19 217 ARG A O 1
ATOM 1651 N N . ALA A 1 218 ? -8.266 -9.682 12.884 1.00 84.19 218 ALA A N 1
ATOM 1652 C CA . ALA A 1 218 ? -9.085 -8.513 12.604 1.00 84.19 218 ALA A CA 1
ATOM 1653 C C . ALA A 1 218 ? -10.564 -8.912 12.516 1.00 84.19 218 ALA A C 1
ATOM 1655 O O . ALA A 1 218 ? -10.915 -9.856 11.802 1.00 84.19 218 ALA A O 1
ATOM 1656 N N . GLU A 1 219 ? -11.423 -8.186 13.225 1.00 81.69 219 GLU A N 1
ATOM 1657 C CA . GLU A 1 219 ? -12.876 -8.383 13.161 1.00 81.69 219 GLU A CA 1
ATOM 1658 C C . GLU A 1 219 ? -13.454 -7.815 11.864 1.00 81.69 219 GLU A C 1
ATOM 1660 O O . GLU A 1 219 ? -14.433 -8.328 11.325 1.00 81.69 219 GLU A O 1
ATOM 1665 N N . ARG A 1 220 ? -12.820 -6.758 11.350 1.00 87.06 220 ARG A N 1
ATOM 1666 C CA . ARG A 1 220 ? -13.198 -6.063 10.120 1.00 87.06 220 ARG A CA 1
ATOM 1667 C C . ARG A 1 220 ? -12.007 -6.000 9.163 1.00 87.06 220 ARG A C 1
ATOM 1669 O O . ARG A 1 220 ? -10.863 -5.995 9.626 1.00 87.06 220 ARG A O 1
ATOM 1676 N N . PRO A 1 221 ? -12.252 -5.977 7.842 1.00 89.88 221 PRO A N 1
ATOM 1677 C CA . PRO A 1 221 ? -11.183 -5.842 6.862 1.00 89.88 221 PRO A CA 1
ATOM 1678 C C . PRO A 1 221 ? -10.408 -4.531 7.056 1.00 89.88 221 PRO A C 1
ATOM 1680 O O . PRO A 1 221 ? -10.905 -3.575 7.651 1.00 89.88 221 PRO A O 1
ATOM 1683 N N . ALA A 1 222 ? -9.180 -4.493 6.539 1.00 91.56 222 ALA A N 1
ATOM 1684 C CA . ALA A 1 222 ? -8.376 -3.278 6.537 1.00 91.56 222 ALA A CA 1
ATOM 1685 C C . ALA A 1 222 ? -9.075 -2.177 5.728 1.00 91.56 222 ALA A C 1
ATOM 1687 O O . ALA A 1 222 ? -9.584 -2.438 4.636 1.00 91.56 222 ALA A O 1
ATOM 1688 N N . LEU A 1 223 ? -9.038 -0.945 6.236 1.00 91.94 223 LEU A N 1
ATOM 1689 C CA . LEU A 1 223 ? -9.476 0.238 5.501 1.00 91.94 223 LEU A CA 1
ATOM 1690 C C . LEU A 1 223 ? -8.612 0.451 4.256 1.00 91.94 223 LEU A C 1
ATOM 1692 O O . LEU A 1 223 ? -9.115 0.847 3.214 1.00 91.94 223 LEU A O 1
ATOM 1696 N N . GLY A 1 224 ? -7.314 0.164 4.359 1.00 93.69 224 GLY A N 1
ATOM 1697 C CA . GLY A 1 224 ? -6.376 0.206 3.246 1.00 93.69 224 GLY A CA 1
ATOM 1698 C C . GLY A 1 224 ? -5.183 -0.705 3.500 1.00 93.69 224 GLY A C 1
ATOM 1699 O O . GLY A 1 224 ? -4.761 -0.885 4.642 1.00 93.69 224 GLY A O 1
ATOM 1700 N N . ALA A 1 225 ? -4.640 -1.286 2.439 1.00 94.81 225 ALA A N 1
ATOM 1701 C CA . ALA A 1 225 ? -3.479 -2.161 2.496 1.00 94.81 225 ALA A CA 1
ATOM 1702 C C . ALA A 1 225 ? -2.500 -1.832 1.370 1.00 94.81 225 ALA A C 1
ATOM 1704 O O . ALA A 1 225 ? -2.906 -1.557 0.242 1.00 94.81 225 ALA A O 1
ATOM 1705 N N . LEU A 1 226 ? -1.211 -1.888 1.686 1.00 97.12 226 LEU A N 1
ATOM 1706 C CA . LEU A 1 226 ? -0.096 -1.665 0.784 1.00 97.12 226 LEU A CA 1
ATOM 1707 C C . LEU A 1 226 ? 0.831 -2.879 0.811 1.00 97.12 226 LEU A C 1
ATOM 1709 O O . LEU A 1 226 ? 1.341 -3.269 1.861 1.00 97.12 226 LEU A O 1
ATOM 1713 N N . ASN A 1 227 ? 1.085 -3.439 -0.366 1.00 96.00 227 ASN A N 1
ATOM 1714 C CA . ASN A 1 227 ? 1.997 -4.549 -0.586 1.00 96.00 227 ASN A CA 1
ATOM 1715 C C . ASN A 1 227 ? 3.106 -4.121 -1.543 1.00 96.00 227 ASN A C 1
ATOM 1717 O O . ASN A 1 227 ? 2.827 -3.587 -2.611 1.00 96.00 227 ASN A O 1
ATOM 1721 N N . TRP A 1 228 ? 4.366 -4.373 -1.210 1.00 95.56 228 TRP A N 1
ATOM 1722 C CA . TRP A 1 228 ? 5.455 -4.127 -2.149 1.00 95.56 228 TRP A CA 1
ATOM 1723 C C . TRP A 1 228 ? 6.503 -5.220 -2.095 1.00 95.56 228 TRP A C 1
ATOM 1725 O O . TRP A 1 228 ? 7.113 -5.453 -1.055 1.00 95.56 228 TRP A O 1
ATOM 1735 N N . LYS A 1 229 ? 6.732 -5.864 -3.238 1.00 91.75 229 LYS A N 1
ATOM 1736 C CA . LYS A 1 229 ? 7.740 -6.909 -3.427 1.00 91.75 229 LYS A CA 1
ATOM 1737 C C . LYS A 1 229 ? 8.732 -6.426 -4.470 1.00 91.75 229 LYS A C 1
ATOM 1739 O O . LYS A 1 229 ? 8.355 -6.270 -5.633 1.00 91.75 229 LYS A O 1
ATOM 1744 N N . SER A 1 230 ? 9.992 -6.246 -4.081 1.00 90.12 230 SER A N 1
ATOM 1745 C CA . SER A 1 230 ? 11.009 -5.664 -4.968 1.00 90.12 230 SER A CA 1
ATOM 1746 C C . SER A 1 230 ? 11.255 -6.475 -6.243 1.00 90.12 230 SER A C 1
ATOM 1748 O O . SER A 1 230 ? 11.647 -5.910 -7.254 1.00 90.12 230 SER A O 1
ATOM 1750 N N . TRP A 1 231 ? 11.002 -7.788 -6.217 1.00 87.75 231 TRP A N 1
ATOM 1751 C CA . TRP A 1 231 ? 11.152 -8.680 -7.375 1.00 87.75 231 TRP A CA 1
ATOM 1752 C C . TRP A 1 231 ? 9.922 -8.733 -8.288 1.00 87.75 231 TRP A C 1
ATOM 1754 O O . TRP A 1 231 ? 9.960 -9.401 -9.317 1.00 87.75 231 TRP A O 1
ATOM 1764 N N . ARG A 1 232 ? 8.808 -8.097 -7.906 1.00 83.25 232 ARG A N 1
ATOM 1765 C CA . ARG A 1 232 ? 7.598 -8.031 -8.739 1.00 83.25 232 ARG A CA 1
ATOM 1766 C C . ARG A 1 232 ? 7.415 -6.672 -9.390 1.00 83.25 232 ARG A C 1
ATOM 1768 O O . ARG A 1 232 ? 7.017 -6.615 -10.547 1.00 83.25 232 ARG A O 1
ATOM 1775 N N . SER A 1 233 ? 7.650 -5.596 -8.645 1.00 82.19 233 SER A N 1
ATOM 1776 C CA . SER A 1 233 ? 7.414 -4.235 -9.120 1.00 82.19 233 SER A CA 1
ATOM 1777 C C . SER A 1 233 ? 8.253 -3.229 -8.339 1.00 82.19 233 SER A C 1
ATOM 1779 O O . SER A 1 233 ? 8.548 -3.421 -7.162 1.00 82.19 233 SER A O 1
ATOM 1781 N N . GLU A 1 234 ? 8.587 -2.109 -8.972 1.00 81.25 234 GLU A N 1
ATOM 1782 C CA . GLU A 1 234 ? 9.186 -0.947 -8.302 1.00 81.25 234 GLU A CA 1
ATOM 1783 C C . GLU A 1 234 ? 8.144 -0.079 -7.575 1.00 81.25 234 GLU A C 1
ATOM 1785 O O . GLU A 1 234 ? 8.498 0.764 -6.747 1.00 81.25 234 GLU A O 1
ATOM 1790 N N . VAL A 1 235 ? 6.861 -0.277 -7.893 1.00 83.50 235 VAL A N 1
ATOM 1791 C CA . VAL A 1 235 ? 5.725 0.489 -7.368 1.00 83.50 235 VAL A CA 1
ATOM 1792 C C . VAL A 1 235 ? 4.945 -0.374 -6.370 1.00 83.50 235 VAL A C 1
ATOM 1794 O O . VAL A 1 235 ? 4.693 -1.543 -6.676 1.00 83.50 235 VAL A O 1
ATOM 1797 N N . PRO A 1 236 ? 4.556 0.163 -5.197 1.00 87.12 236 PRO A N 1
ATOM 1798 C CA . PRO A 1 236 ? 3.725 -0.558 -4.240 1.00 87.12 236 PRO A CA 1
ATOM 1799 C C . PRO A 1 236 ? 2.293 -0.744 -4.762 1.00 87.12 236 PRO A C 1
ATOM 1801 O O . PRO A 1 236 ? 1.702 0.168 -5.337 1.00 87.12 236 PRO A O 1
ATOM 1804 N N . GLU A 1 237 ? 1.721 -1.917 -4.519 1.00 91.62 237 GLU A N 1
ATOM 1805 C CA . GLU A 1 237 ? 0.317 -2.232 -4.772 1.00 91.62 237 GLU A CA 1
ATOM 1806 C C . GLU A 1 237 ? -0.521 -1.730 -3.593 1.00 91.62 237 GLU A C 1
ATOM 1808 O O . GLU A 1 237 ? -0.294 -2.142 -2.456 1.00 91.62 237 GLU A O 1
ATOM 1813 N N . VAL A 1 238 ? -1.486 -0.845 -3.846 1.00 91.19 238 VAL A N 1
ATOM 1814 C CA . VAL A 1 238 ? -2.413 -0.328 -2.827 1.00 91.19 238 VAL A CA 1
ATOM 1815 C C . VAL A 1 238 ? -3.813 -0.850 -3.107 1.00 91.19 238 VAL A C 1
ATOM 1817 O O . VAL A 1 238 ? -4.266 -0.838 -4.247 1.00 91.19 238 VAL A O 1
ATOM 1820 N N . SER A 1 239 ? -4.510 -1.279 -2.063 1.00 90.50 239 SER A N 1
ATOM 1821 C CA . SER A 1 239 ? -5.884 -1.774 -2.127 1.00 90.50 239 SER A CA 1
ATOM 1822 C C . SER A 1 239 ? -6.709 -1.232 -0.962 1.00 90.50 239 SER A C 1
ATOM 1824 O O . SER A 1 239 ? -6.158 -0.895 0.087 1.00 90.50 239 SER A O 1
ATOM 1826 N N . TYR A 1 240 ? -8.030 -1.175 -1.135 1.00 90.38 240 TYR A N 1
ATOM 1827 C CA . TYR A 1 240 ? -8.985 -0.760 -0.101 1.00 90.38 240 TYR A CA 1
ATOM 1828 C C . TYR A 1 240 ? -10.017 -1.878 0.113 1.00 90.38 240 TYR A C 1
ATOM 1830 O O . TYR A 1 240 ? -11.078 -1.869 -0.508 1.00 90.38 240 TYR A O 1
ATOM 1838 N N . PRO A 1 241 ? -9.696 -2.897 0.935 1.00 83.38 241 PRO A N 1
ATOM 1839 C CA . PRO A 1 241 ? -10.540 -4.084 1.095 1.00 83.38 241 PRO A CA 1
ATOM 1840 C C . PRO A 1 241 ? -11.956 -3.807 1.614 1.00 83.38 241 PRO A C 1
ATOM 1842 O O . PRO A 1 241 ? -12.868 -4.561 1.296 1.00 83.38 241 PRO A O 1
ATOM 1845 N N . VAL A 1 242 ? -12.162 -2.732 2.381 1.00 80.06 242 VAL A N 1
ATOM 1846 C CA . VAL A 1 242 ? -13.503 -2.303 2.831 1.00 80.06 242 VAL A CA 1
ATOM 1847 C C . VAL A 1 242 ? -14.470 -1.981 1.690 1.00 80.06 242 VAL A C 1
ATOM 1849 O O . VAL A 1 242 ? -15.677 -2.049 1.898 1.00 80.06 242 VAL A O 1
ATOM 1852 N N . ASP A 1 243 ? -13.961 -1.649 0.503 1.00 75.06 243 ASP A N 1
ATOM 1853 C CA . ASP A 1 243 ? -14.777 -1.332 -0.671 1.00 75.06 243 ASP A CA 1
ATOM 1854 C C . ASP A 1 243 ? -15.134 -2.577 -1.501 1.00 75.06 243 ASP A C 1
ATOM 1856 O O . ASP A 1 243 ? -15.877 -2.476 -2.477 1.00 75.06 243 ASP A O 1
ATOM 1860 N N . GLN A 1 244 ? -14.620 -3.758 -1.136 1.00 64.06 244 GLN A N 1
ATOM 1861 C CA . GLN A 1 244 ? -14.955 -5.002 -1.822 1.00 64.06 244 GLN A CA 1
ATOM 1862 C C . GLN A 1 244 ? -16.256 -5.583 -1.2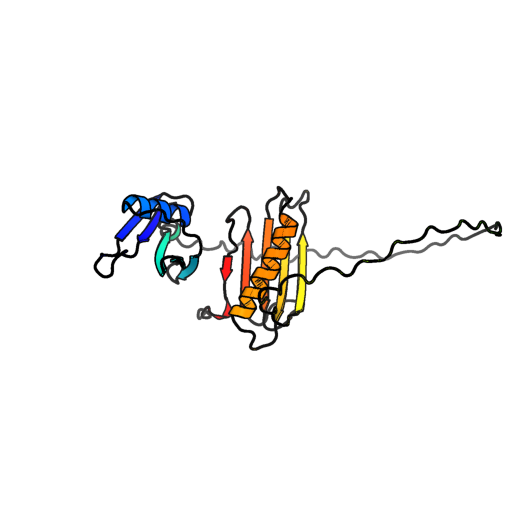51 1.00 64.06 244 GLN A C 1
ATOM 1864 O O . GLN A 1 244 ? -16.361 -5.770 -0.034 1.00 64.06 244 GLN A O 1
ATOM 1869 N N . PRO A 1 245 ? -17.254 -5.902 -2.095 1.00 50.72 245 PRO A N 1
ATOM 1870 C CA . PRO A 1 245 ? -18.457 -6.567 -1.624 1.00 50.72 245 PRO A CA 1
ATOM 1871 C C . PRO A 1 245 ? -18.077 -7.923 -1.022 1.00 50.72 245 PRO A C 1
ATOM 1873 O O . PRO A 1 245 ? -17.361 -8.713 -1.639 1.00 50.72 245 PRO A O 1
ATOM 1876 N N . ALA A 1 246 ? -18.563 -8.204 0.190 1.00 52.31 246 ALA A N 1
ATOM 1877 C CA . ALA A 1 246 ? -18.488 -9.545 0.749 1.00 52.31 246 ALA A CA 1
ATOM 1878 C C . ALA A 1 246 ? -19.264 -10.474 -0.192 1.00 52.31 246 ALA A C 1
ATOM 1880 O O . ALA A 1 246 ? -20.491 -10.385 -0.272 1.00 52.31 246 ALA A O 1
ATOM 1881 N N . LEU A 1 247 ? -18.548 -11.308 -0.952 1.00 42.44 247 LEU A N 1
ATOM 1882 C CA . LEU A 1 247 ? -19.177 -12.311 -1.803 1.00 42.44 247 LEU A CA 1
ATOM 1883 C C . LEU A 1 247 ? -20.128 -13.145 -0.928 1.00 42.44 247 LEU A C 1
ATOM 1885 O O . LEU A 1 247 ? -19.696 -13.623 0.127 1.00 42.44 247 LEU A O 1
ATOM 1889 N N . PRO A 1 248 ? -21.409 -13.295 -1.307 1.00 39.12 248 PRO A N 1
ATOM 1890 C CA . PRO A 1 248 ? -22.297 -14.197 -0.596 1.00 39.12 248 PRO A CA 1
ATOM 1891 C C . PRO A 1 248 ? -21.731 -15.621 -0.693 1.00 39.12 248 PRO A C 1
ATOM 1893 O O . PRO A 1 248 ? -21.327 -16.057 -1.772 1.00 39.12 248 PRO A O 1
ATOM 1896 N N . LEU A 1 249 ? -21.652 -16.280 0.467 1.00 39.34 249 LEU A N 1
ATOM 1897 C CA . LEU A 1 249 ? -21.256 -17.683 0.636 1.00 39.34 249 LEU A CA 1
ATOM 1898 C C . LEU A 1 249 ? -22.183 -18.640 -0.119 1.00 39.34 249 LEU A C 1
ATOM 1900 O O . LEU A 1 249 ? -23.405 -18.366 -0.154 1.00 39.34 249 LEU A O 1
#

Foldseek 3Di:
DKKWKFWDDLDPPDDTDIDIDDDPDQLVVVVVRCVVVVHDCPDLPDWDWDQDPVRWIWIQRPVSRTTMIMHDPVVVVDDDPDDDPPPPPPPPDDDDDDDDDDDDDDDDDDDDDDDDDDDDDDDDDDDDDDDDDDDDDDDPDPDQADKDFQDWDFDDDDPVHQEGEIETEMAGAPPQDPVNQVVVQVVVVVVVCVVCVPPPTKYKYKYFYDNDDDDPDDPDHTQKIWIDTPVPDPDIDIDGCNPDPPPDD

Sequence (249 aa):
MKWEVRVPARERAGQPGTATVEAENWKSAIVAALRQFDEPQDGMGKYSCDVREDGSLQIVDLGSRRVFLVRDLEYVAAPPITPPPEAVARRSSMLPSAPSVPVRASAVPAVPQAAPPPQASAAPVAPPVQPAASAPAPAETMPLPEHQLFFSRDEDPSSGSSLWYRERLIAVPPGTTREGINLLLMSYYNALRAEAAERSEAKYINVAVFDHAFTARAERPALGALNWKSWRSEVPEVSYPVDQPALPL

Radius of gyration: 28.72 Å; chains: 1; bounding box: 66×66×84 Å